Protein AF-0000000075260822 (afdb_homodimer)

InterPro domains:
  IPR000740 GrpE nucleotide exchange factor [MF_01151] (1-148)
  IPR000740 GrpE nucleotide exchange factor [PF01025] (2-147)
  IPR000740 GrpE nucleotide exchange factor [PR00773] (2-18)
  IPR000740 GrpE nucleotide exchange factor [PR00773] (30-45)
  IPR000740 GrpE nucleotide exchange factor [PR00773] (127-146)
  IPR000740 GrpE nucleotide exchange factor [PS01071] (103-146)
  IPR000740 GrpE nucleotide exchange factor [PTHR21237] (1-148)
  IPR000740 GrpE nucleotide exchange factor [cd00446] (1-146)
  IPR009012 GrpE nucleotide exchange factor, head [G3DSA:2.30.22.10] (93-147)
  IPR009012 GrpE nucleotide exchange factor, head [SSF51064] (94-148)
  IPR013805 GrpE nucleotide exchange factor, coiled-coil [G3DSA:3.90.20.20] (1-91)
  IPR013805 GrpE nucleotide exchange factor, coiled-coil [SSF58014] (1-90)

Nearest PDB structures (foldseek):
  3a6m-assembly1_B  TM=8.656E-01  e=5.240E-09  Thermus thermophilus HB8
  1dkg-assembly1_B  TM=5.557E-01  e=9.316E-10  Escherichia coli
  1dkg-assembly1_A  TM=5.305E-01  e=9.744E-08  Escherichia coli
  4ani-assembly1_B  TM=6.023E-01  e=1.138E-06  Geobacillus kaustophilus HTA426
  3a6m-assembly1_B  TM=8.666E-01  e=3.915E-09  Thermus thermophilus HB8

Radius of gyration: 25.53 Å; Cα contacts (8 Å, |Δi|>4): 469; chains: 2; bounding box: 81×77×50 Å

Structure (mmCIF, N/CA/C/O backbone):
data_AF-0000000075260822-model_v1
#
loop_
_entity.id
_entity.type
_entity.pdbx_description
1 polymer 'GrpE protein homolog'
#
loop_
_atom_site.group_PDB
_atom_site.id
_atom_site.type_symbol
_atom_site.label_atom_id
_atom_site.label_alt_id
_atom_site.label_comp_id
_atom_site.label_asym_id
_atom_site.label_entity_id
_atom_site.label_seq_id
_atom_site.pdbx_PDB_ins_code
_atom_site.Cartn_x
_atom_site.Cartn_y
_atom_site.Cartn_z
_atom_site.occupancy
_atom_site.B_iso_or_equiv
_atom_site.auth_seq_id
_atom_site.auth_comp_id
_atom_site.auth_asym_id
_atom_site.auth_atom_id
_atom_site.pdbx_PDB_model_num
ATOM 1 N N . TYR A 1 1 ? 5.359 -48.188 -19.703 1 44.84 1 TYR A N 1
ATOM 2 C CA . TYR A 1 1 ? 4.109 -47.562 -20.141 1 44.84 1 TYR A CA 1
ATOM 3 C C . TYR A 1 1 ? 4.367 -46.281 -20.922 1 44.84 1 TYR A C 1
ATOM 5 O O . TYR A 1 1 ? 5.082 -45.375 -20.453 1 44.84 1 TYR A O 1
ATOM 13 N N . LEU A 1 2 ? 4.539 -46.188 -22.203 1 54.75 2 LEU A N 1
ATOM 14 C CA . LEU A 1 2 ? 4.824 -45.188 -23.219 1 54.75 2 LEU A CA 1
ATOM 15 C C . LEU A 1 2 ? 3.717 -44.125 -23.25 1 54.75 2 LEU A C 1
ATOM 17 O O . LEU A 1 2 ? 2.537 -44.469 -23.375 1 54.75 2 LEU A O 1
ATOM 21 N N . LEU A 1 3 ? 3.926 -43.031 -22.688 1 63.91 3 LEU A N 1
ATOM 22 C CA . LEU A 1 3 ? 2.857 -42.031 -22.844 1 63.91 3 LEU A CA 1
ATOM 23 C C . LEU A 1 3 ? 2.631 -41.719 -24.312 1 63.91 3 LEU A C 1
ATOM 25 O O . LEU A 1 3 ? 3.588 -41.562 -25.062 1 63.91 3 LEU A O 1
ATOM 29 N N . SER A 1 4 ? 1.54 -41.969 -24.828 1 73.81 4 SER A N 1
ATOM 30 C CA . SER A 1 4 ? 1.144 -41.594 -26.172 1 73.81 4 SER A CA 1
ATOM 31 C C . SER A 1 4 ? 1.287 -40.062 -26.375 1 73.81 4 SER A C 1
ATOM 33 O O . SER A 1 4 ? 1.487 -39.344 -25.406 1 73.81 4 SER A O 1
ATOM 35 N N . LEU A 1 5 ? 1.458 -39.656 -27.656 1 73.69 5 LEU A N 1
ATOM 36 C CA . LEU A 1 5 ? 1.491 -38.25 -28 1 73.69 5 LEU A CA 1
ATOM 37 C C . LEU A 1 5 ? 0.335 -37.5 -27.328 1 73.69 5 LEU A C 1
ATOM 39 O O . LEU A 1 5 ? 0.502 -36.375 -26.859 1 73.69 5 LEU A O 1
ATOM 43 N N . ALA A 1 6 ? -0.761 -38.25 -27.344 1 79.56 6 ALA A N 1
ATOM 44 C CA . ALA A 1 6 ? -1.94 -37.656 -26.703 1 79.56 6 ALA A CA 1
ATOM 45 C C . ALA A 1 6 ? -1.733 -37.5 -25.203 1 79.56 6 ALA A C 1
ATOM 47 O O . ALA A 1 6 ? -2.127 -36.5 -24.625 1 79.56 6 ALA A O 1
ATOM 48 N N . ASP A 1 7 ? -1.076 -38.438 -24.578 1 77.31 7 ASP A N 1
ATOM 49 C CA . ASP A 1 7 ? -0.801 -38.406 -23.156 1 77.31 7 ASP A CA 1
ATOM 50 C C . ASP A 1 7 ? 0.189 -37.281 -22.812 1 77.31 7 ASP A C 1
ATOM 52 O O . ASP A 1 7 ? 0.04 -36.594 -21.797 1 77.31 7 ASP A O 1
ATOM 56 N N . GLN A 1 8 ? 1.055 -37.156 -23.734 1 76.19 8 GLN A N 1
ATOM 57 C CA . GLN A 1 8 ? 2.047 -36.094 -23.547 1 76.19 8 GLN A CA 1
ATOM 58 C C . GLN A 1 8 ? 1.407 -34.719 -23.641 1 76.19 8 GLN A C 1
ATOM 60 O O . GLN A 1 8 ? 1.727 -33.812 -22.844 1 76.19 8 GLN A O 1
ATOM 65 N N . GLU A 1 9 ? 0.554 -34.562 -24.625 1 82 9 GLU A N 1
ATOM 66 C CA . GLU A 1 9 ? -0.134 -33.281 -24.797 1 82 9 GLU A CA 1
ATOM 67 C C . GLU A 1 9 ? -1.034 -32.969 -23.594 1 82 9 GLU A C 1
ATOM 69 O O . GLU A 1 9 ? -1.085 -31.844 -23.125 1 82 9 GLU A O 1
ATOM 74 N N . ASN A 1 10 ? -1.636 -34 -23.047 1 82.31 10 ASN A N 1
ATOM 75 C CA . ASN A 1 10 ? -2.465 -33.812 -21.859 1 82.31 10 ASN A CA 1
ATOM 76 C C . ASN A 1 10 ? -1.63 -33.438 -20.641 1 82.31 10 ASN A C 1
ATOM 78 O O . ASN A 1 10 ? -2.051 -32.594 -19.844 1 82.31 10 ASN A O 1
ATOM 82 N N . LEU A 1 11 ? -0.512 -34.031 -20.531 1 78.94 11 LEU A N 1
ATOM 83 C CA . LEU A 1 11 ? 0.384 -33.719 -19.422 1 78.94 11 LEU A CA 1
ATOM 84 C C . LEU A 1 11 ? 0.878 -32.281 -19.516 1 78.94 11 LEU A C 1
ATOM 86 O O . LEU A 1 11 ? 0.986 -31.594 -18.5 1 78.94 11 LEU A O 1
ATOM 90 N N . ARG A 1 12 ? 1.198 -31.922 -20.781 1 81.88 12 ARG A N 1
ATOM 91 C CA . ARG A 1 12 ? 1.651 -30.547 -21 1 81.88 12 ARG A CA 1
ATOM 92 C C . ARG A 1 12 ? 0.554 -29.547 -20.641 1 81.88 12 ARG A C 1
ATOM 94 O O . ARG A 1 12 ? 0.813 -28.547 -19.969 1 81.88 12 ARG A O 1
ATOM 101 N N . GLN A 1 13 ? -0.62 -29.812 -21.016 1 87.75 13 GLN A N 1
ATOM 102 C CA . GLN A 1 13 ? -1.743 -28.922 -20.719 1 87.75 13 GLN A CA 1
ATOM 103 C C . GLN A 1 13 ? -2.016 -28.859 -19.219 1 87.75 13 GLN A C 1
ATOM 105 O O . GLN A 1 13 ? -2.281 -27.781 -18.688 1 87.75 13 GLN A O 1
ATOM 110 N N . ARG A 1 14 ? -1.944 -30.016 -18.594 1 85.25 14 ARG A N 1
ATOM 111 C CA . ARG A 1 14 ? -2.154 -30.047 -17.141 1 85.25 14 ARG A CA 1
ATOM 112 C C . ARG A 1 14 ? -1.086 -29.25 -16.422 1 85.25 14 ARG A C 1
ATOM 114 O O . ARG A 1 14 ? -1.393 -28.5 -15.484 1 85.25 14 ARG A O 1
ATOM 121 N N . SER A 1 15 ? 0.111 -29.391 -16.844 1 83.75 15 SER A N 1
ATOM 122 C CA . SER A 1 15 ? 1.226 -28.672 -16.234 1 83.75 15 SER A CA 1
ATOM 123 C C . SER A 1 15 ? 1.062 -27.156 -16.391 1 83.75 15 SER A C 1
ATOM 125 O O . SER A 1 15 ? 1.282 -26.406 -15.453 1 83.75 15 SER A O 1
ATOM 127 N N . THR A 1 16 ? 0.696 -26.766 -17.609 1 85.44 16 THR A N 1
ATOM 128 C CA . THR A 1 16 ? 0.491 -25.359 -17.891 1 85.44 16 THR A CA 1
ATOM 129 C C . THR A 1 16 ? -0.605 -24.781 -17 1 85.44 16 THR A C 1
ATOM 131 O O . THR A 1 16 ? -0.465 -23.672 -16.469 1 85.44 16 THR A O 1
ATOM 134 N N . ARG A 1 17 ? -1.587 -25.594 -16.797 1 87.94 17 ARG A N 1
ATOM 135 C CA . ARG A 1 17 ? -2.695 -25.156 -15.961 1 87.94 17 ARG A CA 1
ATOM 136 C C . ARG A 1 17 ? -2.268 -25.047 -14.5 1 87.94 17 ARG A C 1
ATOM 138 O O . ARG A 1 17 ? -2.652 -24.109 -13.805 1 87.94 17 ARG A O 1
ATOM 145 N N . GLU A 1 18 ? -1.536 -25.953 -14.078 1 87.5 18 GLU A N 1
ATOM 146 C CA . GLU A 1 18 ? -1.052 -25.953 -12.703 1 87.5 18 GLU A CA 1
ATOM 147 C C . GLU A 1 18 ? -0.158 -24.75 -12.43 1 87.5 18 GLU A C 1
ATOM 149 O O . GLU A 1 18 ? -0.246 -24.141 -11.359 1 87.5 18 GLU A O 1
ATOM 154 N N . VAL A 1 19 ? 0.606 -24.438 -13.406 1 85.19 19 VAL A N 1
ATOM 155 C CA . VAL A 1 19 ? 1.504 -23.297 -13.289 1 85.19 19 VAL A CA 1
ATOM 156 C C . VAL A 1 19 ? 0.691 -22.016 -13.211 1 85.19 19 VAL A C 1
ATOM 158 O O . VAL A 1 19 ? 0.953 -21.156 -12.359 1 85.19 19 VAL A O 1
ATOM 161 N N . ALA A 1 20 ? -0.311 -21.891 -14 1 85.25 20 ALA A N 1
ATOM 162 C CA . ALA A 1 20 ? -1.164 -20.703 -14.016 1 85.25 20 ALA A CA 1
ATOM 163 C C . ALA A 1 20 ? -1.929 -20.562 -12.703 1 85.25 20 ALA A C 1
ATOM 165 O O . ALA A 1 20 ? -2.029 -19.469 -12.156 1 85.25 20 ALA A O 1
ATOM 166 N N . ASN A 1 21 ? -2.414 -21.641 -12.203 1 86 21 ASN A N 1
ATOM 167 C CA . ASN A 1 21 ? -3.146 -21.625 -10.945 1 86 21 ASN A CA 1
ATOM 168 C C . ASN A 1 21 ? -2.246 -21.234 -9.773 1 86 21 ASN A C 1
ATOM 170 O O . ASN A 1 21 ? -2.672 -20.5 -8.875 1 86 21 ASN A O 1
ATOM 174 N N . ALA A 1 22 ? -1.074 -21.719 -9.867 1 84.69 22 ALA A N 1
ATOM 175 C CA . ALA A 1 22 ? -0.129 -21.391 -8.805 1 84.69 22 ALA A CA 1
ATOM 176 C C . ALA A 1 22 ? 0.174 -19.891 -8.781 1 84.69 22 ALA A C 1
ATOM 178 O O . ALA A 1 22 ? 0.239 -19.281 -7.707 1 84.69 22 ALA A O 1
ATOM 179 N N . ARG A 1 23 ? 0.329 -19.344 -9.898 1 84.12 23 ARG A N 1
ATOM 180 C CA . ARG A 1 23 ? 0.552 -17.906 -10.031 1 84.12 23 ARG A CA 1
ATOM 181 C C . ARG A 1 23 ? -0.617 -17.125 -9.453 1 84.12 23 ARG A C 1
ATOM 183 O O . ARG A 1 23 ? -0.421 -16.219 -8.633 1 84.12 23 ARG A O 1
ATOM 190 N N . ASP A 1 24 ? -1.757 -17.484 -9.781 1 84.06 24 ASP A N 1
ATOM 191 C CA . ASP A 1 24 ? -2.963 -16.766 -9.375 1 84.06 24 ASP A CA 1
ATOM 192 C C . ASP A 1 24 ? -3.18 -16.891 -7.863 1 84.06 24 ASP A C 1
ATOM 194 O O . ASP A 1 24 ? -3.559 -15.906 -7.211 1 84.06 24 ASP A O 1
ATOM 198 N N . PHE A 1 25 ? -2.869 -18.031 -7.395 1 84.69 25 PHE A N 1
ATOM 199 C CA . PHE A 1 25 ? -3.064 -18.25 -5.965 1 84.69 25 PHE A CA 1
ATOM 200 C C . PHE A 1 25 ? -2.064 -17.438 -5.152 1 84.69 25 PHE A C 1
ATOM 202 O O . PHE A 1 25 ? -2.404 -16.906 -4.094 1 84.69 25 PHE A O 1
ATOM 209 N N . ALA A 1 26 ? -0.906 -17.375 -5.641 1 85.56 26 ALA A N 1
ATOM 210 C CA . ALA A 1 26 ? 0.109 -16.609 -4.914 1 85.56 26 ALA A CA 1
ATOM 211 C C . ALA A 1 26 ? -0.251 -15.133 -4.852 1 85.56 26 ALA A C 1
ATOM 213 O O . ALA A 1 26 ? -0.164 -14.508 -3.793 1 85.56 26 ALA A O 1
ATOM 214 N N . ILE A 1 27 ? -0.711 -14.633 -5.914 1 87.88 27 ILE A N 1
ATOM 215 C CA . ILE A 1 27 ? -1.106 -13.227 -5.984 1 87.88 27 ILE A CA 1
ATOM 216 C C . ILE A 1 27 ? -2.322 -12.992 -5.09 1 87.88 27 ILE A C 1
ATOM 218 O O . ILE A 1 27 ? -2.389 -11.984 -4.379 1 87.88 27 ILE A O 1
ATOM 222 N N . GLN A 1 28 ? -3.117 -13.922 -5.121 1 91.06 28 GLN A N 1
ATOM 223 C CA . GLN A 1 28 ? -4.34 -13.797 -4.336 1 91.06 28 GLN A CA 1
ATOM 224 C C . GLN A 1 28 ? -4.027 -13.695 -2.846 1 91.06 28 GLN A C 1
ATOM 226 O O . GLN A 1 28 ? -4.566 -12.828 -2.152 1 91.06 28 GLN A O 1
ATOM 231 N N . LYS A 1 29 ? -3.217 -14.578 -2.395 1 91.25 29 LYS A N 1
ATOM 232 C CA . LYS A 1 29 ? -2.887 -14.586 -0.972 1 91.25 29 LYS A CA 1
ATOM 233 C C . LYS A 1 29 ? -2.158 -13.305 -0.575 1 91.25 29 LYS A C 1
ATOM 235 O O . LYS A 1 29 ? -2.482 -12.688 0.443 1 91.25 29 LYS A O 1
ATOM 240 N N . PHE A 1 30 ? -1.248 -12.93 -1.324 1 93 30 PHE A N 1
ATOM 241 C CA . PHE A 1 30 ? -0.489 -11.703 -1.077 1 93 30 PHE A CA 1
ATOM 242 C C . PHE A 1 30 ? -1.4 -10.484 -1.11 1 93 30 PHE A C 1
ATOM 244 O O . PHE A 1 30 ? -1.353 -9.641 -0.212 1 93 30 PHE A O 1
ATOM 251 N N . ALA A 1 31 ? -2.232 -10.43 -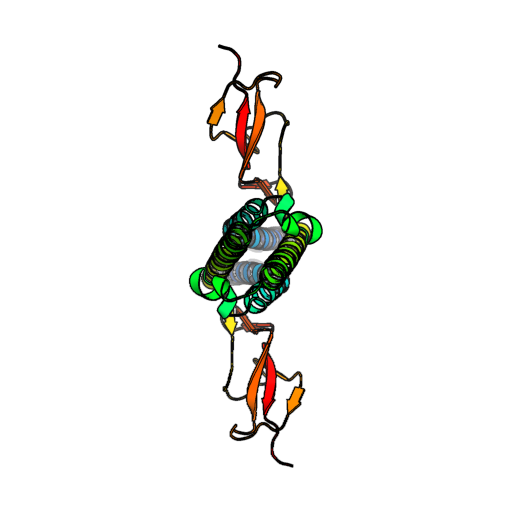2.104 1 94.31 31 ALA A N 1
ATOM 252 C CA . ALA A 1 31 ? -3.168 -9.312 -2.248 1 94.31 31 ALA A CA 1
ATOM 253 C C . ALA A 1 31 ? -4.117 -9.242 -1.057 1 94.31 31 ALA A C 1
ATOM 255 O O . ALA A 1 31 ? -4.371 -8.156 -0.522 1 94.31 31 ALA A O 1
ATOM 256 N N . LYS A 1 32 ? -4.566 -10.328 -0.679 1 94.38 32 LYS A N 1
ATOM 257 C CA . LYS A 1 32 ? -5.492 -10.375 0.451 1 94.38 32 LYS A CA 1
ATOM 258 C C . LYS A 1 32 ? -4.848 -9.797 1.71 1 94.38 32 LYS A C 1
ATOM 260 O O . LYS A 1 32 ? -5.469 -9.016 2.428 1 94.38 32 LYS A O 1
ATOM 265 N N . ASP A 1 33 ? -3.629 -10.164 1.973 1 94.25 33 ASP A N 1
ATOM 266 C CA . ASP A 1 33 ? -2.918 -9.695 3.156 1 94.25 33 ASP A CA 1
ATOM 267 C C . ASP A 1 33 ? -2.613 -8.203 3.055 1 94.25 33 ASP A C 1
ATOM 269 O O . ASP A 1 33 ? -2.498 -7.516 4.07 1 94.25 33 ASP A O 1
ATOM 273 N N . LEU A 1 34 ? -2.529 -7.699 1.842 1 96.19 34 LEU A N 1
ATOM 274 C CA . LEU A 1 34 ? -2.23 -6.293 1.597 1 96.19 34 LEU A CA 1
ATOM 275 C C . LEU A 1 34 ? -3.449 -5.422 1.881 1 96.19 34 LEU A C 1
ATOM 277 O O . LEU A 1 34 ? -3.312 -4.238 2.195 1 96.19 34 LEU A O 1
ATOM 281 N N . LEU A 1 35 ? -4.605 -6 1.841 1 95.56 35 LEU A N 1
ATOM 282 C CA . LEU A 1 35 ? -5.84 -5.227 1.913 1 95.56 35 LEU A CA 1
ATOM 283 C C . LEU A 1 35 ? -5.984 -4.559 3.277 1 95.56 35 LEU A C 1
ATOM 285 O O . LEU A 1 35 ? -6.594 -3.496 3.391 1 95.56 35 LEU A O 1
ATOM 289 N N . ASP A 1 36 ? -5.352 -5.117 4.297 1 93.94 36 ASP A N 1
ATOM 290 C CA . ASP A 1 36 ? -5.375 -4.496 5.617 1 93.94 36 ASP A CA 1
ATOM 291 C C . ASP A 1 36 ? -4.699 -3.127 5.59 1 93.94 36 ASP A C 1
ATOM 293 O O . ASP A 1 36 ? -5.211 -2.168 6.176 1 93.94 36 ASP A O 1
ATOM 297 N N . SER A 1 37 ? -3.609 -3.102 4.906 1 95.88 37 SER A N 1
ATOM 298 C CA . SER A 1 37 ? -2.904 -1.83 4.789 1 95.88 37 SER A CA 1
ATOM 299 C C . SER A 1 37 ? -3.717 -0.82 3.984 1 95.88 37 SER A C 1
ATOM 301 O O . SER A 1 37 ? -3.742 0.368 4.312 1 95.88 37 SER A O 1
ATOM 303 N N . VAL A 1 38 ? -4.438 -1.264 2.963 1 95.31 38 VAL A N 1
ATOM 304 C CA . VAL A 1 38 ? -5.27 -0.411 2.119 1 95.31 38 VAL A CA 1
ATOM 305 C C . VAL A 1 38 ? -6.43 0.148 2.938 1 95.31 38 VAL A C 1
ATOM 307 O O . VAL A 1 38 ? -6.754 1.333 2.836 1 95.31 38 VAL A O 1
ATOM 310 N N . ASP A 1 39 ? -6.973 -0.685 3.766 1 94.38 39 ASP A N 1
ATOM 311 C CA . ASP A 1 39 ? -8.07 -0.267 4.629 1 94.38 39 ASP A CA 1
ATOM 312 C C . ASP A 1 39 ? -7.621 0.815 5.605 1 94.38 39 ASP A C 1
ATOM 314 O O . ASP A 1 39 ? -8.312 1.822 5.785 1 94.38 39 ASP A O 1
ATOM 318 N N . ILE A 1 40 ? -6.484 0.547 6.238 1 95.56 40 ILE A N 1
ATOM 319 C CA . ILE A 1 40 ? -5.969 1.497 7.219 1 95.56 40 ILE A CA 1
ATOM 320 C C . ILE A 1 40 ? -5.703 2.84 6.543 1 95.56 40 ILE A C 1
ATOM 322 O O . ILE A 1 40 ? -6.043 3.895 7.086 1 95.56 40 ILE A O 1
ATOM 326 N N . LEU A 1 41 ? -5.125 2.789 5.387 1 97.06 41 LEU A N 1
ATOM 327 C CA . LEU A 1 41 ? -4.828 4 4.629 1 97.06 41 LEU A CA 1
ATOM 328 C C . LEU A 1 41 ? -6.109 4.762 4.301 1 97.06 41 LEU A C 1
ATOM 330 O O . LEU A 1 41 ? -6.18 5.98 4.488 1 97.06 41 LEU A O 1
ATOM 334 N N . GLY A 1 42 ? -7.086 4.039 3.795 1 95.19 42 GLY A N 1
ATOM 335 C CA . GLY A 1 42 ? -8.375 4.648 3.496 1 95.19 42 GLY A CA 1
ATOM 336 C C . GLY A 1 42 ? -9.016 5.305 4.699 1 95.19 42 GLY A C 1
ATOM 337 O O . GLY A 1 42 ? -9.531 6.422 4.605 1 95.19 42 GLY A O 1
ATOM 338 N N . MET A 1 43 ? -8.961 4.609 5.801 1 93.75 43 MET A N 1
ATOM 339 C CA . MET A 1 43 ? -9.523 5.137 7.039 1 93.75 43 MET A CA 1
ATOM 340 C C . MET A 1 43 ? -8.812 6.414 7.461 1 93.75 43 MET A C 1
ATOM 342 O O . MET A 1 43 ? -9.445 7.363 7.926 1 93.75 43 MET A O 1
ATOM 346 N N . ALA A 1 44 ? -7.523 6.402 7.309 1 96.44 44 ALA A N 1
ATOM 347 C CA . ALA A 1 44 ? -6.738 7.586 7.641 1 96.44 44 ALA A CA 1
ATOM 348 C C . ALA A 1 44 ? -7.168 8.781 6.797 1 96.44 44 ALA A C 1
ATOM 350 O O . ALA A 1 44 ? -7.371 9.883 7.324 1 96.44 44 ALA A O 1
ATOM 351 N N . LEU A 1 45 ? -7.367 8.617 5.562 1 96.25 45 LEU A N 1
ATOM 352 C CA . LEU A 1 45 ? -7.758 9.68 4.648 1 96.25 45 LEU A CA 1
ATOM 353 C C . LEU A 1 45 ? -9.172 10.172 4.961 1 96.25 45 LEU A C 1
ATOM 355 O O . LEU A 1 45 ? -9.414 11.375 5 1 96.25 45 LEU A O 1
ATOM 359 N N . GLU A 1 46 ? -10.016 9.227 5.234 1 93.62 46 GLU A N 1
ATOM 360 C CA . GLU A 1 46 ? -11.414 9.555 5.484 1 93.62 46 GLU A CA 1
ATOM 361 C C . GLU A 1 46 ? -11.586 10.258 6.828 1 93.62 46 GLU A C 1
ATOM 363 O O . GLU A 1 46 ? -12.602 10.922 7.059 1 93.62 46 GLU A O 1
ATOM 368 N N . SER A 1 47 ? -10.648 10.062 7.688 1 94.19 47 SER A N 1
ATOM 369 C CA . SER A 1 47 ? -10.734 10.656 9.016 1 94.19 47 SER A CA 1
ATOM 370 C C . SER A 1 47 ? -10.555 12.172 8.961 1 94.19 47 SER A C 1
ATOM 372 O O . SER A 1 47 ? -10.883 12.875 9.914 1 94.19 4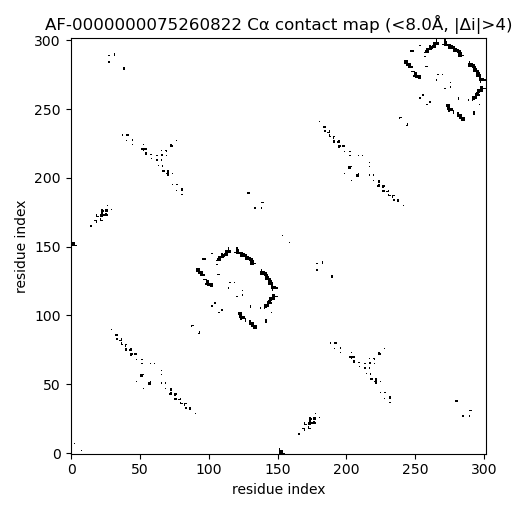7 SER A O 1
ATOM 374 N N . VAL A 1 48 ? -9.969 12.688 7.926 1 96.06 48 VAL A N 1
ATOM 375 C CA . VAL A 1 48 ? -9.812 14.133 7.75 1 96.06 48 VAL A CA 1
ATOM 376 C C . VAL A 1 48 ? -11.078 14.711 7.125 1 96.06 48 VAL A C 1
ATOM 378 O O . VAL A 1 48 ? -11.383 14.453 5.957 1 96.06 48 VAL A O 1
ATOM 381 N N . PRO A 1 49 ? -11.758 15.5 7.926 1 95.56 49 PRO A N 1
ATOM 382 C CA . PRO A 1 49 ? -12.984 16.078 7.379 1 95.56 49 PRO A CA 1
ATOM 383 C C . PRO A 1 49 ? -12.727 16.938 6.145 1 95.56 49 PRO A C 1
ATOM 385 O O . PRO A 1 49 ? -11.633 17.484 5.98 1 95.56 49 PRO A O 1
ATOM 388 N N . GLU A 1 50 ? -13.75 17.094 5.324 1 93.19 50 GLU A N 1
ATOM 389 C CA . GLU A 1 50 ? -13.641 17.812 4.059 1 93.19 50 GLU A CA 1
ATOM 390 C C . GLU A 1 50 ? -13.188 19.25 4.281 1 93.19 50 GLU A C 1
ATOM 392 O O . GLU A 1 50 ? -12.43 19.797 3.479 1 93.19 50 GLU A O 1
ATOM 397 N N . SER A 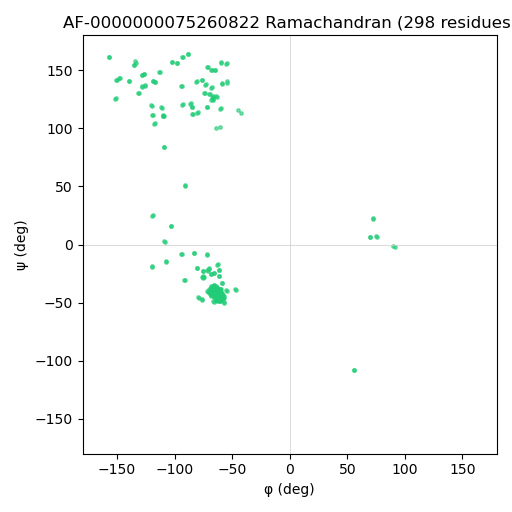1 51 ? -13.562 19.906 5.379 1 93.31 51 SER A N 1
ATOM 398 C CA . SER A 1 51 ? -13.266 21.297 5.668 1 93.31 51 SER A CA 1
ATOM 399 C C . SER A 1 51 ? -11.789 21.5 6 1 93.31 51 SER A C 1
ATOM 401 O O . SER A 1 51 ? -11.312 22.625 6.102 1 93.31 51 SER A O 1
ATOM 403 N N . PHE A 1 52 ? -11.039 20.406 6.168 1 93.88 52 PHE A N 1
ATOM 404 C CA . PHE A 1 52 ? -9.617 20.484 6.508 1 93.88 52 PHE A CA 1
ATOM 405 C C . PHE A 1 52 ? -8.758 20.078 5.324 1 93.88 52 PHE A C 1
ATOM 407 O O . PHE A 1 52 ? -7.527 20.016 5.438 1 93.88 52 PHE A O 1
ATOM 414 N N . ARG A 1 53 ? -9.312 19.766 4.188 1 92.69 53 ARG A N 1
ATOM 415 C CA . ARG A 1 53 ? -8.586 19.156 3.08 1 92.69 53 ARG A CA 1
ATOM 416 C C . ARG A 1 53 ? -8.086 20.219 2.105 1 92.69 53 ARG A C 1
ATOM 418 O O . ARG A 1 53 ? -7.363 19.906 1.155 1 92.69 53 ARG A O 1
ATOM 425 N N . ASN A 1 54 ? -8.484 21.359 2.307 1 89 54 ASN A N 1
ATOM 426 C CA . ASN A 1 54 ? -8.008 22.469 1.485 1 89 54 ASN A CA 1
ATOM 427 C C . ASN A 1 54 ? -7.609 23.672 2.338 1 89 54 ASN A C 1
ATOM 429 O O . ASN A 1 54 ? -8.156 23.875 3.424 1 89 54 ASN A O 1
ATOM 433 N N . LYS A 1 55 ? -6.723 24.562 1.833 1 85 55 LYS A N 1
ATOM 434 C CA . LYS A 1 55 ? -6.141 25.672 2.59 1 85 55 LYS A CA 1
ATOM 435 C C . LYS A 1 55 ? -7.207 26.688 2.982 1 85 55 LYS A C 1
ATOM 437 O O . LYS A 1 55 ? -7.273 27.109 4.137 1 85 55 LYS A O 1
ATOM 442 N N . ASP A 1 56 ? -7.973 27.062 2.027 1 85.38 56 ASP A N 1
ATOM 443 C CA . ASP A 1 56 ? -8.969 28.094 2.256 1 85.38 56 ASP A CA 1
ATOM 444 C C . ASP A 1 56 ? -9.969 27.672 3.334 1 85.38 56 ASP A C 1
ATOM 446 O O . ASP A 1 56 ? -10.328 28.484 4.195 1 85.38 56 ASP A O 1
ATOM 450 N N . ALA A 1 57 ? -10.359 26.438 3.352 1 82.69 57 ALA A N 1
ATOM 451 C CA . ALA A 1 57 ? -11.336 25.906 4.305 1 82.69 57 ALA A CA 1
ATOM 452 C C . ALA A 1 57 ? -10.711 25.75 5.691 1 82.69 57 ALA A C 1
ATOM 454 O O . ALA A 1 57 ? -11.383 25.938 6.707 1 82.69 57 ALA A O 1
ATOM 455 N N . CYS A 1 58 ? -9.461 25.547 5.723 1 85.94 58 CYS A N 1
ATOM 456 C CA . CYS A 1 58 ? -8.758 25.297 6.973 1 85.94 58 CYS A CA 1
ATOM 457 C C . CYS A 1 58 ? -8.586 26.578 7.77 1 85.94 58 CYS A C 1
ATOM 459 O O . CYS A 1 58 ? -8.547 26.562 9 1 85.94 58 CYS A O 1
ATOM 461 N N . ASP A 1 59 ? -8.531 27.641 7.012 1 84.19 59 ASP A N 1
ATOM 462 C CA . ASP A 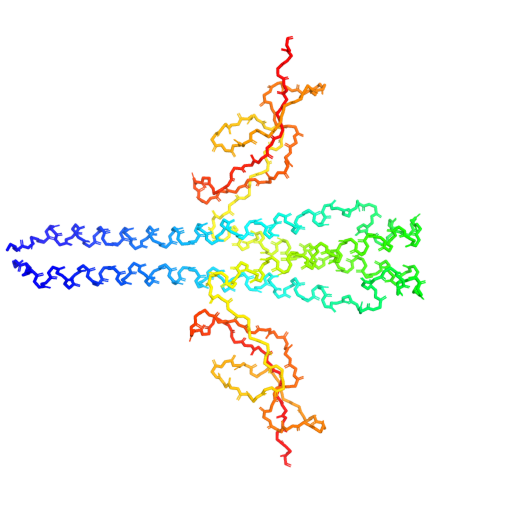1 59 ? -8.281 28.938 7.637 1 84.19 59 ASP A CA 1
ATOM 463 C C . ASP A 1 59 ? -9.391 29.281 8.625 1 84.19 59 ASP A C 1
ATOM 465 O O . ASP A 1 59 ? -9.18 30.062 9.555 1 84.19 59 ASP A O 1
ATOM 469 N N . GLN A 1 60 ? -10.516 28.703 8.469 1 87.69 60 GLN A N 1
ATOM 470 C CA . GLN A 1 60 ? -11.672 29.016 9.305 1 87.69 60 GLN A CA 1
ATOM 471 C C . GLN A 1 60 ? -11.617 28.234 10.617 1 87.69 60 GLN A C 1
ATOM 473 O O . GLN A 1 60 ? -12.375 28.531 11.547 1 87.69 60 GLN A O 1
ATOM 478 N N . HIS A 1 61 ? -10.742 27.375 10.742 1 93 61 HIS A N 1
ATOM 479 C CA . HIS A 1 61 ? -10.664 26.516 11.914 1 93 61 HIS A CA 1
ATOM 480 C C . HIS A 1 61 ? -9.57 26.984 12.867 1 93 61 HIS A C 1
ATOM 482 O O . HIS A 1 61 ? -8.672 27.734 12.477 1 93 61 HIS A O 1
ATOM 488 N N . GLU A 1 62 ? -9.703 26.625 14.07 1 93.38 62 GLU A N 1
ATOM 489 C CA . GLU A 1 62 ? -8.703 26.969 15.086 1 93.38 62 GLU A CA 1
ATOM 490 C C . 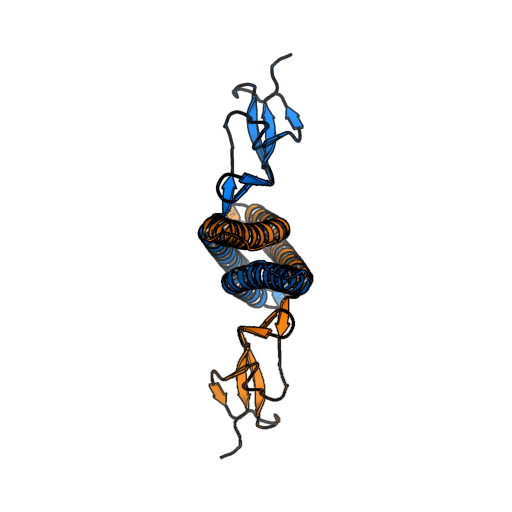GLU A 1 62 ? -7.418 26.188 14.883 1 93.38 62 GLU A C 1
ATOM 492 O O . GLU A 1 62 ? -7.441 25.062 14.359 1 93.38 62 GLU A O 1
ATOM 497 N N . LYS A 1 63 ? -6.359 26.781 15.328 1 93.25 63 LYS A N 1
ATOM 498 C CA . LYS A 1 63 ? -5.043 26.156 15.219 1 93.25 63 LYS A CA 1
ATOM 499 C C . LYS A 1 63 ? -5.035 24.781 15.867 1 93.25 63 LYS A C 1
ATOM 501 O O . LYS A 1 63 ? -4.484 23.828 15.312 1 93.25 63 LYS A O 1
ATOM 506 N N . SER A 1 64 ? -5.703 24.641 16.969 1 93.19 64 SER A N 1
ATOM 507 C CA . SER A 1 64 ? -5.723 23.391 17.719 1 93.19 64 SER A CA 1
ATOM 508 C C . SER A 1 64 ? -6.418 22.281 16.922 1 93.19 64 SER A C 1
ATOM 510 O O . SER A 1 64 ? -5.992 21.125 16.953 1 93.19 64 SER A O 1
ATOM 512 N N . ASP A 1 65 ? -7.398 22.609 16.188 1 94.5 65 ASP A N 1
ATOM 513 C CA . ASP A 1 65 ? -8.141 21.641 15.383 1 94.5 65 ASP A CA 1
ATOM 514 C C . ASP A 1 65 ? -7.312 21.156 14.203 1 94.5 65 ASP A C 1
ATOM 516 O O . ASP A 1 65 ? -7.328 19.969 13.867 1 94.5 65 ASP A O 1
ATOM 520 N N . ILE A 1 66 ? -6.645 22.109 13.656 1 94.62 66 ILE A N 1
ATOM 521 C CA . ILE A 1 66 ? -5.809 21.766 12.516 1 94.62 66 ILE A CA 1
ATOM 522 C C . ILE A 1 66 ? -4.672 20.844 12.961 1 94.62 66 ILE A C 1
ATOM 524 O O . ILE A 1 66 ? -4.359 19.859 12.297 1 94.62 66 ILE A O 1
ATOM 528 N N . THR A 1 67 ? -4.164 21.219 14.078 1 94.94 67 THR A N 1
ATOM 529 C CA . THR A 1 67 ? -3.092 20.406 14.648 1 94.94 67 THR A CA 1
ATOM 530 C C . THR A 1 67 ? -3.574 18.984 14.922 1 94.94 67 THR A C 1
ATOM 532 O O . THR A 1 67 ? -2.867 18.016 14.633 1 94.94 67 THR A O 1
ATOM 535 N N . GLU A 1 68 ? -4.703 18.859 15.383 1 95 68 GLU A N 1
ATOM 536 C CA . GLU A 1 68 ? -5.27 17.547 15.672 1 95 68 GLU A CA 1
ATOM 537 C C . GLU A 1 68 ? -5.426 16.719 14.398 1 95 68 GLU A C 1
ATOM 539 O O . GLU A 1 68 ? -5.121 15.516 14.391 1 95 68 GLU A O 1
ATOM 544 N N . GLN A 1 69 ? -5.895 17.344 13.391 1 96.06 69 GLN A N 1
ATOM 545 C CA . GLN A 1 69 ? -6.051 16.656 12.117 1 96.06 69 GLN A CA 1
ATOM 546 C C . GLN A 1 69 ? -4.703 16.188 11.578 1 96.06 69 GLN A C 1
ATOM 548 O O . GLN A 1 69 ? -4.586 15.078 11.055 1 96.06 69 GLN A O 1
ATOM 553 N N . LEU A 1 70 ? -3.721 17.047 11.68 1 96.44 70 LEU A N 1
ATOM 554 C CA . LEU A 1 70 ? -2.385 16.719 11.195 1 96.44 70 LEU A CA 1
ATOM 555 C C . LEU A 1 70 ? -1.811 15.523 11.953 1 96.44 70 LEU A C 1
ATOM 557 O O . LEU A 1 70 ? -1.318 14.57 11.344 1 96.44 70 LEU A O 1
ATOM 561 N N . ILE A 1 71 ? -1.952 15.547 13.219 1 95.94 71 ILE A N 1
ATOM 562 C CA . ILE A 1 71 ? -1.377 14.508 14.062 1 95.94 71 ILE A CA 1
ATOM 563 C C . ILE A 1 71 ? -2.117 13.188 13.828 1 95.94 71 ILE A C 1
ATOM 565 O O . ILE A 1 71 ? -1.494 12.133 13.727 1 95.94 71 ILE A O 1
ATOM 569 N N . ASN A 1 72 ? -3.402 13.25 13.742 1 96.25 72 ASN A N 1
ATOM 570 C CA . ASN A 1 72 ? -4.191 12.047 13.477 1 96.25 72 ASN A CA 1
ATOM 571 C C . ASN A 1 72 ? -3.84 11.43 12.125 1 96.25 72 ASN A C 1
ATOM 573 O O . ASN A 1 72 ? -3.682 10.211 12.023 1 96.25 72 ASN A O 1
ATOM 577 N N . LEU A 1 73 ? -3.754 12.266 11.18 1 97.44 73 LEU A N 1
ATOM 578 C CA . LEU A 1 73 ? -3.408 11.773 9.852 1 97.44 73 LEU A CA 1
ATOM 579 C C . LEU A 1 73 ? -2.006 11.18 9.844 1 97.44 73 LEU A C 1
ATOM 581 O O . LEU A 1 73 ? -1.792 10.094 9.297 1 97.44 73 LEU A O 1
ATOM 585 N N . TYR A 1 74 ? -1.076 11.875 10.422 1 97.38 74 TYR A N 1
ATOM 586 C CA . TYR A 1 74 ? 0.295 11.383 10.469 1 97.38 74 TYR A CA 1
ATOM 587 C C . TYR A 1 74 ? 0.364 10.031 11.172 1 97.38 74 TYR A C 1
ATOM 589 O O . TYR A 1 74 ? 1.035 9.109 10.695 1 97.38 74 TYR A O 1
ATOM 597 N N . THR A 1 75 ? -0.361 9.922 12.242 1 96.56 75 THR A N 1
ATOM 598 C CA . THR A 1 75 ? -0.378 8.672 13 1 96.56 75 THR A CA 1
ATOM 599 C C . THR A 1 75 ? -0.997 7.547 12.18 1 96.56 75 THR A C 1
ATOM 601 O O . THR A 1 75 ? -0.461 6.438 12.141 1 96.56 75 THR A O 1
ATOM 604 N N . GLY A 1 76 ? -2.08 7.816 11.547 1 96.56 76 GLY A N 1
ATOM 605 C CA . GLY A 1 76 ? -2.725 6.824 10.695 1 96.56 76 GLY A CA 1
ATOM 606 C C . GLY A 1 76 ? -1.846 6.359 9.555 1 96.56 76 GLY A C 1
ATOM 607 O O . GLY A 1 76 ? -1.804 5.168 9.242 1 96.56 76 GLY A O 1
ATOM 608 N N . VAL A 1 77 ? -1.21 7.297 8.938 1 97.25 77 VAL A N 1
ATOM 609 C CA . VAL A 1 77 ? -0.334 6.977 7.812 1 97.25 77 VAL A CA 1
ATOM 610 C C . VAL A 1 77 ? 0.873 6.184 8.312 1 97.25 77 VAL A C 1
ATOM 612 O O . VAL A 1 77 ? 1.319 5.242 7.648 1 97.25 77 VAL A O 1
ATOM 615 N N . SER A 1 78 ? 1.392 6.566 9.477 1 97.25 78 SER A N 1
ATOM 616 C CA . SER A 1 78 ? 2.498 5.824 10.07 1 97.25 78 SER A CA 1
ATOM 617 C C . SER A 1 78 ? 2.105 4.379 10.352 1 97.25 78 SER A C 1
ATOM 619 O O . SER A 1 78 ? 2.893 3.459 10.117 1 97.25 78 SER A O 1
ATOM 621 N N . MET A 1 79 ? 0.941 4.219 10.867 1 96.38 79 MET A N 1
ATOM 622 C CA . MET A 1 79 ? 0.434 2.873 11.117 1 96.38 79 MET A CA 1
ATOM 623 C C . MET A 1 79 ? 0.31 2.09 9.812 1 96.38 79 MET A C 1
ATOM 625 O O . MET A 1 79 ? 0.601 0.894 9.773 1 96.38 79 MET A O 1
ATOM 629 N N . THR A 1 80 ? -0.183 2.754 8.766 1 97.75 80 THR A N 1
ATOM 630 C CA . THR A 1 80 ? -0.279 2.121 7.457 1 97.75 80 THR A CA 1
ATOM 631 C C . THR A 1 80 ? 1.09 1.632 6.988 1 97.75 80 THR A C 1
ATOM 633 O O . THR A 1 80 ? 1.227 0.494 6.535 1 97.75 80 THR A O 1
ATOM 636 N N . GLU A 1 81 ? 2.055 2.504 7.066 1 96.44 81 GLU A N 1
ATOM 637 C CA . GLU A 1 81 ? 3.412 2.176 6.641 1 96.44 81 GLU A CA 1
ATOM 638 C C . GLU A 1 81 ? 3.955 0.973 7.41 1 96.44 81 GLU A C 1
ATOM 640 O O . GLU A 1 81 ? 4.535 0.061 6.816 1 96.44 81 GLU A O 1
ATOM 645 N N . ALA A 1 82 ? 3.766 0.994 8.672 1 96.5 82 ALA A N 1
ATOM 646 C CA . ALA A 1 82 ? 4.227 -0.11 9.516 1 96.5 82 ALA A CA 1
ATOM 647 C C . ALA A 1 82 ? 3.557 -1.421 9.109 1 96.5 82 ALA A C 1
ATOM 649 O O . ALA A 1 82 ? 4.219 -2.455 9 1 96.5 82 ALA A O 1
ATOM 650 N N . GLU A 1 83 ? 2.244 -1.345 8.914 1 96.75 83 GLU A N 1
ATOM 651 C CA . GLU A 1 83 ? 1.499 -2.537 8.516 1 96.75 83 GLU A CA 1
ATOM 652 C C . GLU A 1 83 ? 1.957 -3.047 7.156 1 96.75 83 GLU A C 1
ATOM 654 O O . GLU A 1 83 ? 2.064 -4.258 6.941 1 96.75 83 GLU A O 1
ATOM 659 N N . LEU A 1 84 ? 2.164 -2.193 6.234 1 96.56 84 LEU A N 1
ATOM 660 C CA . LEU A 1 84 ? 2.652 -2.549 4.906 1 96.56 84 LEU A CA 1
ATOM 661 C C . LEU A 1 84 ? 4.012 -3.238 4.992 1 96.56 84 LEU A C 1
ATOM 663 O O . LEU A 1 84 ? 4.227 -4.273 4.355 1 96.56 84 LEU A O 1
ATOM 667 N N . GLN A 1 85 ? 4.895 -2.666 5.77 1 95.06 85 GLN A N 1
ATOM 668 C CA . GLN A 1 85 ? 6.223 -3.25 5.938 1 95.06 85 GLN A CA 1
ATOM 669 C C . GLN A 1 85 ? 6.137 -4.648 6.543 1 95.06 85 GLN A C 1
ATOM 671 O O . GLN A 1 85 ? 6.863 -5.555 6.129 1 95.06 85 GLN A O 1
ATOM 676 N N . LYS A 1 86 ? 5.312 -4.785 7.488 1 96.19 86 LYS A N 1
ATOM 677 C CA . LYS A 1 86 ? 5.094 -6.09 8.102 1 96.19 86 LYS A CA 1
ATOM 678 C C . LYS A 1 86 ? 4.633 -7.113 7.066 1 96.19 86 LYS A C 1
ATOM 680 O O . LYS A 1 86 ? 5.113 -8.25 7.047 1 96.19 86 LYS A O 1
ATOM 685 N N . THR A 1 87 ? 3.668 -6.695 6.23 1 96.06 87 THR A N 1
ATOM 686 C CA . THR A 1 87 ? 3.148 -7.574 5.191 1 96.06 87 THR A CA 1
ATOM 687 C C . THR A 1 87 ? 4.254 -7.965 4.211 1 96.06 87 THR A C 1
ATOM 689 O O . THR A 1 87 ? 4.402 -9.141 3.875 1 96.06 87 THR A O 1
ATOM 692 N N . LEU A 1 88 ? 5.059 -7.016 3.77 1 95.06 88 LEU A N 1
ATOM 693 C CA . LEU A 1 88 ? 6.164 -7.297 2.859 1 95.06 88 LEU A CA 1
ATOM 694 C C . LEU A 1 88 ? 7.145 -8.281 3.482 1 95.06 88 LEU A C 1
ATOM 696 O O . LEU A 1 88 ? 7.586 -9.227 2.822 1 95.06 88 LEU A O 1
ATOM 700 N N . LYS A 1 89 ? 7.434 -8.094 4.727 1 94.75 89 LYS A N 1
ATOM 701 C CA . LYS A 1 89 ? 8.352 -8.977 5.434 1 94.75 89 LYS A CA 1
ATOM 702 C C . LYS A 1 89 ? 7.812 -10.406 5.488 1 94.75 89 LYS A C 1
ATOM 704 O O . LYS A 1 89 ? 8.57 -11.367 5.344 1 94.75 89 LYS A O 1
ATOM 709 N N . ARG A 1 90 ? 6.543 -10.539 5.664 1 93.5 90 ARG A N 1
ATOM 710 C CA . ARG A 1 90 ? 5.898 -11.844 5.719 1 93.5 90 ARG A CA 1
ATOM 711 C C . ARG A 1 90 ? 6.082 -12.602 4.406 1 93.5 90 ARG A C 1
ATOM 713 O O . ARG A 1 90 ? 6.066 -13.836 4.387 1 93.5 90 ARG A O 1
ATOM 720 N N . TYR A 1 91 ? 6.234 -11.914 3.379 1 91.62 91 TYR A N 1
ATOM 721 C CA . TYR A 1 91 ? 6.406 -12.531 2.066 1 91.62 91 TYR A CA 1
ATOM 722 C C . TYR A 1 91 ? 7.863 -12.492 1.632 1 91.62 91 TYR A C 1
ATOM 724 O O . TYR A 1 91 ? 8.164 -12.547 0.437 1 91.62 91 TYR A O 1
ATOM 732 N N . ASP A 1 92 ? 8.75 -12.234 2.602 1 92.81 92 ASP A N 1
ATOM 733 C CA . ASP A 1 92 ? 10.195 -12.312 2.441 1 92.81 92 ASP A CA 1
ATOM 734 C C . ASP A 1 92 ? 10.719 -11.156 1.589 1 92.81 92 ASP A C 1
ATOM 736 O O . ASP A 1 92 ? 11.695 -11.312 0.856 1 92.81 92 ASP A O 1
ATOM 740 N N . ILE A 1 93 ? 10.016 -10.195 1.544 1 94.19 93 ILE A N 1
ATOM 741 C CA . ILE A 1 93 ? 10.484 -8.961 0.918 1 94.19 93 ILE A CA 1
ATOM 742 C C . ILE A 1 93 ? 11.109 -8.055 1.975 1 94.19 93 ILE A C 1
ATOM 744 O O . ILE A 1 93 ? 10.438 -7.664 2.938 1 94.19 93 ILE A O 1
ATOM 748 N N . GLN A 1 94 ? 12.359 -7.746 1.765 1 93.94 94 GLN A N 1
ATOM 749 C CA . GLN A 1 94 ? 13.086 -6.988 2.775 1 93.94 94 GLN A CA 1
ATOM 750 C C . GLN A 1 94 ? 13.57 -5.652 2.215 1 93.94 94 GLN A C 1
ATOM 752 O O . GLN A 1 94 ? 14.031 -5.586 1.074 1 93.94 94 GLN A O 1
ATOM 757 N N . VAL A 1 95 ? 13.461 -4.684 3.1 1 94.12 95 VAL A N 1
ATOM 758 C CA . VAL A 1 95 ? 13.906 -3.35 2.719 1 94.12 95 VAL A CA 1
ATOM 759 C C . VAL A 1 95 ? 15.422 -3.246 2.879 1 94.12 95 VAL A C 1
ATOM 761 O O . VAL A 1 95 ? 15.992 -3.834 3.797 1 94.12 95 VAL A O 1
ATOM 764 N N . ASP A 1 96 ? 16.062 -2.588 1.95 1 93.38 96 ASP A N 1
ATOM 765 C CA . ASP A 1 96 ? 17.484 -2.273 2.016 1 93.38 96 ASP A CA 1
ATOM 766 C C . ASP A 1 96 ? 17.703 -0.763 2.047 1 93.38 96 ASP A C 1
ATOM 768 O O . ASP A 1 96 ? 17.578 -0.089 1.023 1 93.38 96 ASP A O 1
ATOM 772 N N . ASN A 1 97 ? 18.031 -0.239 3.225 1 94.31 97 ASN A N 1
ATOM 773 C CA . ASN A 1 97 ? 18.406 1.157 3.418 1 94.31 97 ASN A CA 1
ATOM 774 C C . ASN A 1 97 ? 19.891 1.3 3.736 1 94.31 97 ASN A C 1
ATOM 776 O O . ASN A 1 97 ? 20.266 1.498 4.895 1 94.31 97 ASN A O 1
ATOM 780 N N . PRO A 1 98 ? 20.734 1.334 2.75 1 95.56 98 PRO A N 1
ATOM 781 C CA . PRO A 1 98 ? 22.172 1.155 2.961 1 95.56 98 PRO A CA 1
ATOM 782 C C . PRO A 1 98 ? 22.906 2.477 3.193 1 95.56 98 PRO A C 1
ATOM 784 O O . PRO A 1 98 ? 23.938 2.734 2.568 1 95.56 98 PRO A O 1
ATOM 787 N N . ILE A 1 99 ? 22.438 3.283 4.09 1 94.06 99 ILE A N 1
ATOM 788 C CA . ILE A 1 99 ? 23.109 4.531 4.414 1 94.06 99 ILE A CA 1
ATOM 789 C C . ILE A 1 99 ? 24.438 4.227 5.105 1 94.06 99 ILE A C 1
ATOM 791 O O . ILE A 1 99 ? 24.516 3.33 5.945 1 94.06 99 ILE A O 1
ATOM 795 N N . ASP A 1 100 ? 25.484 4.918 4.68 1 94.62 100 ASP A N 1
ATOM 796 C CA . ASP A 1 100 ? 26.828 4.871 5.258 1 94.62 100 ASP A CA 1
ATOM 797 C C . ASP A 1 100 ? 27.5 3.529 4.984 1 94.62 100 ASP A C 1
ATOM 799 O O . ASP A 1 100 ? 28.562 3.242 5.527 1 94.62 100 ASP A O 1
ATOM 803 N N . GLN A 1 101 ? 26.922 2.715 4.238 1 96.12 101 GLN A N 1
ATOM 804 C CA . GLN A 1 101 ? 27.516 1.449 3.822 1 96.12 101 GLN A CA 1
ATOM 805 C C . GLN A 1 101 ? 28.344 1.62 2.553 1 96.12 101 GLN A C 1
ATOM 807 O O . GLN A 1 101 ? 28.234 2.639 1.867 1 96.12 101 GLN A O 1
ATOM 812 N N . VAL A 1 102 ? 29.156 0.57 2.359 1 96.56 102 VAL A N 1
ATOM 813 C CA . VAL A 1 102 ? 29.938 0.556 1.133 1 96.56 102 VAL A CA 1
ATOM 814 C C . VAL A 1 102 ? 29.031 0.246 -0.059 1 96.56 102 VAL A C 1
ATOM 816 O O . VAL A 1 102 ? 28.172 -0.634 0.018 1 96.56 102 VAL A O 1
ATOM 819 N N . PHE A 1 103 ? 29.297 0.997 -1.111 1 97 103 PHE A N 1
ATOM 820 C CA . PHE A 1 103 ? 28.516 0.821 -2.332 1 97 103 PHE A CA 1
ATOM 821 C C . PHE A 1 103 ? 28.734 -0.57 -2.916 1 97 103 PHE A C 1
ATOM 823 O O . PHE A 1 103 ? 29.875 -1.034 -3.025 1 97 103 PHE A O 1
ATOM 830 N N . ASP A 1 104 ? 27.672 -1.224 -3.156 1 96.19 104 ASP A N 1
ATOM 831 C CA . ASP A 1 104 ? 27.672 -2.523 -3.822 1 96.19 104 ASP A CA 1
ATOM 832 C C . ASP A 1 104 ? 26.875 -2.473 -5.121 1 96.19 104 ASP A C 1
ATOM 834 O O . ASP A 1 104 ? 25.641 -2.383 -5.098 1 96.19 104 ASP A O 1
ATOM 838 N N . PRO A 1 105 ? 27.484 -2.586 -6.238 1 95.06 105 PRO A N 1
ATOM 839 C CA . PRO A 1 105 ? 26.812 -2.451 -7.527 1 95.06 105 PRO A CA 1
ATOM 840 C C . PRO A 1 105 ? 25.75 -3.527 -7.746 1 95.06 105 PRO A C 1
ATOM 842 O O . PRO A 1 105 ? 24.891 -3.381 -8.617 1 95.06 105 PRO A O 1
ATOM 845 N N . ASN A 1 106 ? 25.766 -4.578 -7.031 1 93.25 106 ASN A N 1
ATOM 846 C CA . ASN A 1 106 ? 24.766 -5.637 -7.16 1 93.25 106 ASN A CA 1
ATOM 847 C C . ASN A 1 106 ? 23.469 -5.285 -6.414 1 93.25 106 ASN A C 1
ATOM 849 O O . ASN A 1 106 ? 22.422 -5.863 -6.688 1 93.25 106 ASN A O 1
ATOM 853 N N . LYS A 1 107 ? 23.609 -4.402 -5.516 1 94.81 107 LYS A N 1
ATOM 854 C CA . LYS A 1 107 ? 22.484 -4.086 -4.641 1 94.81 107 LYS A CA 1
ATOM 855 C C . LYS A 1 107 ? 22.078 -2.623 -4.781 1 94.81 107 LYS A C 1
ATOM 857 O O . LYS A 1 107 ? 20.969 -2.246 -4.395 1 94.81 107 LYS A O 1
ATOM 862 N N . HIS A 1 108 ? 23 -1.863 -5.312 1 97.38 108 HIS A N 1
ATOM 863 C CA . HIS A 1 108 ? 22.781 -0.422 -5.309 1 97.38 108 HIS A CA 1
ATOM 864 C C . HIS A 1 108 ? 22.922 0.163 -6.711 1 97.38 108 HIS A C 1
ATOM 866 O O . HIS A 1 108 ? 23.625 -0.397 -7.555 1 97.38 108 HIS A O 1
ATOM 872 N N . GLU A 1 109 ? 22.156 1.159 -6.973 1 97.38 109 GLU A N 1
ATOM 873 C CA . GLU A 1 109 ? 22.281 1.994 -8.164 1 97.38 109 GLU A CA 1
ATOM 874 C C . GLU A 1 109 ? 22.75 3.4 -7.805 1 97.38 109 GLU A C 1
ATOM 876 O O . GLU A 1 109 ? 22.047 4.141 -7.121 1 97.38 109 GLU A O 1
ATOM 881 N N . ALA A 1 110 ? 23.891 3.74 -8.312 1 96.62 110 ALA A N 1
ATOM 882 C CA . ALA A 1 110 ? 24.422 5.074 -8.039 1 96.62 110 ALA A CA 1
ATOM 883 C C . ALA A 1 110 ? 23.781 6.117 -8.938 1 96.62 110 ALA A C 1
ATOM 885 O O . ALA A 1 110 ? 23.953 6.098 -10.156 1 96.62 110 ALA A O 1
ATOM 886 N N . VAL A 1 111 ? 23.031 6.98 -8.359 1 96 111 VAL A N 1
ATOM 887 C CA . VAL A 1 111 ? 22.328 7.984 -9.141 1 96 111 VAL A CA 1
ATOM 888 C C . VAL A 1 111 ? 23.188 9.242 -9.266 1 96 111 VAL A C 1
ATOM 890 O O . VAL A 1 111 ? 23.062 9.992 -10.242 1 96 111 VAL A O 1
ATOM 893 N N . PHE A 1 112 ? 24.016 9.531 -8.266 1 93.62 112 PHE A N 1
ATOM 894 C CA . PHE A 1 112 ? 24.969 10.633 -8.336 1 93.62 112 PHE A CA 1
ATOM 895 C C . PHE A 1 112 ? 26.141 10.406 -7.375 1 93.62 112 PHE A C 1
ATOM 897 O O . PHE A 1 112 ? 26.078 9.516 -6.523 1 93.62 112 PHE A O 1
ATOM 904 N N . GLN A 1 113 ? 27.172 11.172 -7.715 1 94.69 113 GLN A N 1
ATOM 905 C CA . GLN A 1 113 ? 28.359 11.141 -6.871 1 94.69 113 GLN A CA 1
ATOM 906 C C . GLN A 1 113 ? 28.781 12.555 -6.473 1 94.69 113 GLN A C 1
ATOM 908 O O . GLN A 1 113 ? 28.672 13.492 -7.27 1 94.69 113 GLN A O 1
ATOM 913 N N . ALA A 1 114 ? 29.125 12.695 -5.168 1 94 114 ALA A N 1
ATOM 914 C CA . ALA A 1 114 ? 29.578 14.008 -4.699 1 94 114 ALA A CA 1
ATOM 915 C C . ALA A 1 114 ? 30.609 13.867 -3.578 1 94 114 ALA A C 1
ATOM 917 O O . ALA A 1 114 ? 30.547 12.914 -2.797 1 94 114 ALA A O 1
ATOM 918 N N . PRO A 1 115 ? 31.594 14.836 -3.646 1 92.06 115 PRO A N 1
ATOM 919 C CA . PRO A 1 115 ? 32.5 14.836 -2.49 1 92.06 115 PRO A CA 1
ATOM 920 C C . PRO A 1 115 ? 31.781 15.25 -1.197 1 92.06 115 PRO A C 1
ATOM 922 O O . PRO A 1 115 ? 31.016 16.203 -1.188 1 92.06 115 PRO A O 1
ATOM 925 N N . VAL A 1 116 ? 31.875 14.406 -0.183 1 90.25 116 VAL A N 1
ATOM 926 C CA . VAL A 1 116 ? 31.297 14.711 1.121 1 90.25 116 VAL A CA 1
ATOM 927 C C . VAL A 1 116 ? 32.406 14.719 2.184 1 90.25 116 VAL A C 1
ATOM 929 O O . VAL A 1 116 ? 33.062 13.703 2.4 1 90.25 116 VAL A O 1
ATOM 932 N N . PRO A 1 117 ? 32.469 15.891 2.738 1 87.88 117 PRO A N 1
ATOM 933 C CA . PRO A 1 117 ? 33.531 15.977 3.756 1 87.88 117 PRO A CA 1
ATOM 934 C C . PRO A 1 117 ? 33.344 14.961 4.879 1 87.88 117 PRO A C 1
ATOM 936 O O . PRO A 1 117 ? 32.219 14.641 5.25 1 87.88 117 PRO A O 1
ATOM 939 N N . ASP A 1 118 ? 34.406 14.312 5.359 1 88.62 118 ASP A N 1
ATOM 940 C CA . ASP A 1 118 ? 34.438 13.461 6.543 1 88.62 118 ASP A CA 1
ATOM 941 C C . ASP A 1 118 ? 33.781 12.109 6.277 1 88.62 118 ASP A C 1
ATOM 943 O O . ASP A 1 118 ? 33.438 11.391 7.215 1 88.62 118 ASP A O 1
ATOM 947 N N . LYS A 1 119 ? 33.469 11.93 5.027 1 90.5 119 LYS A N 1
ATOM 948 C CA . LYS A 1 119 ? 32.938 10.602 4.719 1 90.5 119 LYS A CA 1
ATOM 949 C C . LYS A 1 119 ? 33.906 9.828 3.822 1 90.5 119 LYS A C 1
ATOM 951 O O . LYS A 1 119 ? 34.625 10.43 3.016 1 90.5 119 LYS A O 1
ATOM 956 N N . GLU A 1 120 ? 33.938 8.531 3.961 1 92.38 120 GLU A N 1
ATOM 957 C CA . GLU A 1 120 ? 34.844 7.664 3.205 1 92.38 120 GLU A CA 1
ATOM 958 C C . GLU A 1 120 ? 34.375 7.527 1.756 1 92.38 120 GLU A C 1
ATOM 960 O O . GLU A 1 120 ? 33.188 7.258 1.496 1 92.38 120 GLU A O 1
ATOM 965 N N . PRO A 1 121 ? 35.312 7.73 0.848 1 93.62 121 PRO A N 1
ATOM 966 C CA . PRO A 1 121 ? 34.969 7.5 -0.554 1 93.62 121 PRO A CA 1
ATOM 967 C C . PRO A 1 121 ? 34.406 6.098 -0.795 1 93.62 121 PRO A C 1
ATOM 969 O O . PRO A 1 121 ? 34.875 5.133 -0.184 1 93.62 121 PRO A O 1
ATOM 972 N N . GLY A 1 122 ? 33.344 6.062 -1.669 1 94.69 122 GLY A N 1
ATOM 973 C CA . GLY A 1 122 ? 32.781 4.777 -2.012 1 94.69 122 GLY A CA 1
ATOM 974 C C . GLY A 1 122 ? 31.625 4.375 -1.095 1 94.69 122 GLY A C 1
ATOM 975 O O . GLY A 1 122 ? 30.984 3.34 -1.303 1 94.69 122 GLY A O 1
ATOM 976 N N . THR A 1 123 ? 31.375 5.211 -0.155 1 96.38 123 THR A N 1
ATOM 977 C CA . THR A 1 123 ? 30.281 4.926 0.771 1 96.38 123 THR A CA 1
ATOM 978 C C . THR A 1 123 ? 29.016 5.676 0.366 1 96.38 123 THR A C 1
ATOM 980 O O . THR A 1 123 ? 29.078 6.684 -0.34 1 96.38 123 THR A O 1
ATOM 983 N N . ILE A 1 124 ? 27.922 5.156 0.786 1 97.12 124 ILE A N 1
ATOM 984 C CA . ILE A 1 124 ? 26.625 5.742 0.45 1 97.12 124 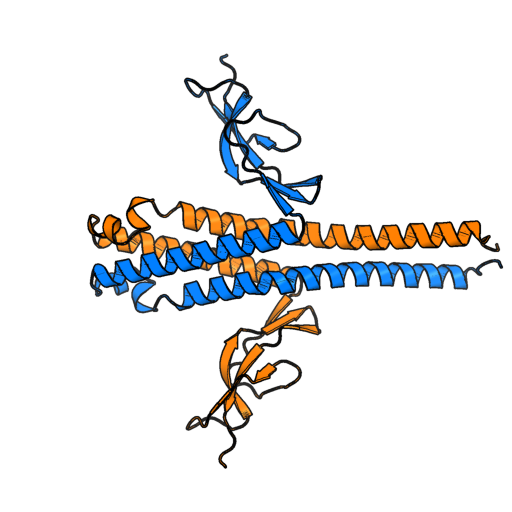ILE A CA 1
ATOM 985 C C . ILE A 1 124 ? 26.281 6.832 1.457 1 97.12 124 ILE A C 1
ATOM 987 O O . ILE A 1 124 ? 26.234 6.582 2.664 1 97.12 124 ILE A O 1
ATOM 991 N N . PHE A 1 125 ? 26.062 8.078 0.946 1 95.56 125 PHE A N 1
ATOM 992 C CA . PHE A 1 125 ? 25.797 9.172 1.878 1 95.56 125 PHE A CA 1
ATOM 993 C C . PHE A 1 125 ? 24.328 9.594 1.829 1 95.56 125 PHE A C 1
ATOM 995 O O . PHE A 1 125 ? 23.859 10.297 2.719 1 95.56 125 PHE A O 1
ATOM 1002 N N . VAL A 1 126 ? 23.656 9.164 0.818 1 94.81 126 VAL A N 1
ATOM 1003 C CA . VAL A 1 126 ? 22.234 9.453 0.746 1 94.81 126 VAL A CA 1
ATOM 1004 C C . VAL A 1 126 ? 21.516 8.336 -0.007 1 94.81 126 VAL A C 1
ATOM 1006 O O . VAL A 1 126 ? 22.062 7.766 -0.953 1 94.81 126 VAL A O 1
ATOM 1009 N N . VAL A 1 127 ? 20.359 8.039 0.498 1 95.25 127 VAL A N 1
ATOM 1010 C CA . VAL A 1 127 ? 19.484 7.09 -0.18 1 95.25 127 VAL A CA 1
ATOM 1011 C C . VAL A 1 127 ? 18.281 7.82 -0.755 1 95.25 127 VAL A C 1
ATOM 1013 O O . VAL A 1 127 ? 17.438 8.328 -0.007 1 95.25 127 VAL A O 1
ATOM 1016 N N . GLN A 1 128 ? 18.234 7.902 -2.072 1 92.69 128 GLN A N 1
ATOM 1017 C CA . GLN A 1 128 ? 17.109 8.562 -2.727 1 92.69 128 GLN A CA 1
ATOM 1018 C C . GLN A 1 128 ? 15.867 7.668 -2.725 1 92.69 128 GLN A C 1
ATOM 1020 O O . GLN A 1 128 ? 14.766 8.133 -2.449 1 92.69 128 GLN A O 1
ATOM 1025 N N . LYS A 1 129 ? 16.078 6.375 -3.113 1 93.56 129 LYS A N 1
ATOM 1026 C CA . LYS A 1 129 ? 15.031 5.348 -3.049 1 93.56 129 LYS A CA 1
ATOM 1027 C C . LYS A 1 129 ? 15.555 4.082 -2.375 1 93.56 129 LYS A C 1
ATOM 1029 O O . LYS A 1 129 ? 16.625 3.588 -2.717 1 93.56 129 LYS A O 1
ATOM 1034 N N . LYS A 1 130 ? 14.789 3.641 -1.441 1 95.19 130 LYS A N 1
ATOM 1035 C CA . LYS A 1 130 ? 15.172 2.414 -0.751 1 95.19 130 LYS A CA 1
ATOM 1036 C C . LYS A 1 130 ? 15.148 1.219 -1.7 1 95.19 130 LYS A C 1
ATOM 1038 O O . LYS A 1 130 ? 14.406 1.213 -2.682 1 95.19 130 LYS A O 1
ATOM 1043 N N . GLY A 1 131 ? 16.016 0.278 -1.397 1 95.62 131 GLY A N 1
ATOM 1044 C CA . GLY A 1 131 ? 16.016 -0.974 -2.139 1 95.62 131 GLY A CA 1
ATOM 1045 C C . GLY A 1 131 ? 15.172 -2.051 -1.492 1 95.62 131 GLY A C 1
ATOM 1046 O O . GLY A 1 131 ? 14.789 -1.932 -0.327 1 95.62 131 GLY A O 1
ATOM 1047 N N . TYR A 1 132 ? 14.844 -3.045 -2.352 1 96.25 132 TYR A N 1
ATOM 1048 C CA . TYR A 1 132 ? 14.07 -4.18 -1.859 1 96.25 132 TYR A CA 1
ATOM 1049 C C . TYR A 1 132 ? 14.578 -5.484 -2.455 1 96.25 132 TYR A C 1
ATOM 1051 O O . TYR A 1 132 ? 14.992 -5.527 -3.615 1 96.25 132 TYR A O 1
ATOM 1059 N N . SER A 1 133 ? 14.57 -6.426 -1.606 1 94.56 133 SER A N 1
ATOM 1060 C CA . SER A 1 133 ? 14.969 -7.754 -2.059 1 94.56 133 SER A CA 1
ATOM 1061 C C . SER A 1 133 ? 13.922 -8.797 -1.688 1 94.56 133 SER A C 1
ATOM 1063 O O . SER A 1 133 ? 13.195 -8.641 -0.703 1 94.56 133 SER A O 1
ATOM 1065 N N . LEU A 1 134 ? 13.766 -9.773 -2.521 1 91.94 134 LEU A N 1
ATOM 1066 C CA . LEU A 1 134 ? 12.938 -10.945 -2.277 1 91.94 134 LEU A CA 1
ATOM 1067 C C . LEU A 1 134 ? 13.805 -12.188 -2.084 1 91.94 134 LEU A C 1
ATOM 1069 O O . LEU A 1 134 ? 14.43 -12.664 -3.031 1 91.94 134 LEU A O 1
ATOM 1073 N N . LYS A 1 135 ? 13.727 -12.578 -0.85 1 85.88 135 LYS A N 1
ATOM 1074 C CA . LYS A 1 135 ? 14.656 -13.648 -0.481 1 85.88 135 LYS A CA 1
ATOM 1075 C C . LYS A 1 135 ? 16.094 -13.258 -0.782 1 85.88 135 LYS A C 1
ATOM 1077 O O . LYS A 1 135 ? 16.594 -12.266 -0.245 1 85.88 135 LYS A O 1
ATOM 1082 N N . ASN A 1 136 ? 16.781 -13.703 -1.659 1 81.88 136 ASN A N 1
ATOM 1083 C CA . ASN A 1 136 ? 18.172 -13.367 -1.919 1 81.88 136 ASN A CA 1
ATOM 1084 C C . ASN A 1 136 ? 18.359 -12.758 -3.307 1 81.88 136 ASN A C 1
ATOM 1086 O O . ASN A 1 136 ? 19.469 -12.742 -3.846 1 81.88 136 ASN A O 1
ATOM 1090 N N . ARG A 1 137 ? 17.234 -12.211 -3.703 1 90.12 137 ARG A N 1
ATOM 1091 C CA . ARG A 1 137 ? 17.281 -11.578 -5.016 1 90.12 137 ARG A CA 1
ATOM 1092 C C . ARG A 1 137 ? 16.812 -10.125 -4.938 1 90.12 137 ARG A C 1
ATOM 1094 O O . ARG A 1 137 ? 15.82 -9.828 -4.27 1 90.12 137 ARG A O 1
ATOM 1101 N N . VAL A 1 138 ? 17.609 -9.383 -5.668 1 94.06 138 VAL A N 1
ATOM 1102 C CA . VAL A 1 138 ? 17.281 -7.965 -5.66 1 94.06 138 VAL A CA 1
ATOM 1103 C C . VAL A 1 138 ? 15.992 -7.73 -6.457 1 94.06 138 VAL A C 1
ATOM 1105 O O . VAL A 1 138 ? 15.906 -8.102 -7.629 1 94.06 138 VAL A O 1
ATOM 1108 N N . LEU A 1 139 ? 14.992 -7.25 -5.855 1 94.06 139 LEU A N 1
ATOM 1109 C CA . LEU A 1 139 ? 13.758 -6.852 -6.516 1 94.06 139 LEU A CA 1
ATOM 1110 C C . LEU A 1 139 ? 13.906 -5.488 -7.18 1 94.06 139 LEU A C 1
ATOM 1112 O O . LEU A 1 139 ? 13.477 -5.301 -8.32 1 94.06 139 LEU A O 1
ATOM 1116 N N . ARG A 1 140 ? 14.453 -4.586 -6.484 1 95 140 ARG A N 1
ATOM 1117 C CA . ARG A 1 140 ? 14.805 -3.242 -6.934 1 95 140 ARG A CA 1
ATOM 1118 C C . ARG A 1 140 ? 16.016 -2.705 -6.172 1 95 140 ARG A C 1
ATOM 1120 O O . ARG A 1 140 ? 16.031 -2.711 -4.941 1 95 140 ARG A O 1
ATOM 1127 N N . PRO A 1 141 ? 17 -2.301 -6.93 1 96.38 141 PRO A N 1
ATOM 1128 C CA . PRO A 1 141 ? 18.156 -1.759 -6.234 1 96.38 141 PRO A CA 1
ATOM 1129 C C . PRO A 1 141 ? 17.875 -0.43 -5.539 1 96.38 141 PRO A C 1
ATOM 1131 O O . PRO A 1 141 ? 17 0.327 -5.988 1 96.38 141 PRO A O 1
ATOM 1134 N N . ALA A 1 142 ? 18.625 -0.241 -4.445 1 97.19 142 ALA A N 1
ATOM 1135 C CA . ALA A 1 142 ? 18.547 1.076 -3.818 1 97.19 142 ALA A CA 1
ATOM 1136 C C . ALA A 1 142 ? 19.203 2.139 -4.691 1 97.19 142 ALA A C 1
ATOM 1138 O O . ALA A 1 142 ? 20.281 1.91 -5.262 1 97.19 142 ALA A O 1
ATOM 1139 N N . GLN A 1 143 ? 18.531 3.148 -4.914 1 97 143 GLN A N 1
ATOM 1140 C CA . GLN A 1 143 ? 19.109 4.297 -5.598 1 97 143 GLN A CA 1
ATOM 1141 C C . GLN A 1 143 ? 19.828 5.211 -4.613 1 97 143 GLN A C 1
ATOM 1143 O O . GLN A 1 143 ? 19.203 5.793 -3.725 1 97 143 GLN A O 1
ATOM 1148 N N . VAL A 1 144 ? 21.141 5.352 -4.832 1 97.75 144 VAL A N 1
ATOM 1149 C CA . VAL A 1 144 ? 21.922 5.953 -3.76 1 97.75 144 VAL A CA 1
ATOM 1150 C C . VAL A 1 144 ? 22.875 6.984 -4.34 1 97.75 144 VAL A C 1
ATOM 1152 O O . VAL A 1 144 ? 23.141 6.996 -5.547 1 97.75 144 VAL A O 1
ATOM 1155 N N . GLY A 1 145 ? 23.219 7.938 -3.465 1 96.7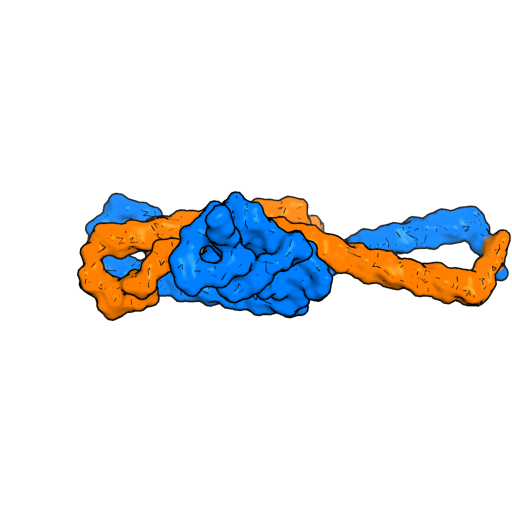5 145 GLY A N 1
ATOM 1156 C CA . GLY A 1 145 ? 24.375 8.789 -3.703 1 96.75 145 GLY A CA 1
ATOM 1157 C C . GLY A 1 145 ? 25.641 8.281 -3.043 1 96.75 145 GLY A C 1
ATOM 1158 O O . GLY A 1 145 ? 25.625 7.914 -1.866 1 96.75 145 GLY A O 1
ATOM 1159 N N . VAL A 1 146 ? 26.734 8.359 -3.85 1 97.19 146 VAL A N 1
ATOM 1160 C CA . VAL A 1 146 ? 27.969 7.762 -3.361 1 97.19 146 VAL A CA 1
ATOM 1161 C C . VAL A 1 146 ? 29.031 8.844 -3.205 1 97.19 146 VAL A C 1
ATOM 1163 O O . VAL A 1 146 ? 29.125 9.758 -4.023 1 97.19 146 VAL A O 1
ATOM 1166 N N . VAL A 1 147 ? 29.781 8.695 -2.098 1 96.38 147 VAL A N 1
ATOM 1167 C CA . VAL A 1 147 ? 30.859 9.641 -1.858 1 96.38 147 VAL A CA 1
ATOM 1168 C C . VAL A 1 147 ? 31.938 9.477 -2.932 1 96.38 147 VAL A C 1
ATOM 1170 O O . VAL A 1 147 ? 32.406 8.367 -3.174 1 96.38 147 VAL A O 1
ATOM 1173 N N . ALA A 1 148 ? 32.25 10.57 -3.523 1 93.12 148 ALA A N 1
ATOM 1174 C CA . ALA A 1 148 ? 33.25 10.555 -4.594 1 93.12 148 ALA A CA 1
ATOM 1175 C C . ALA A 1 148 ? 34.656 10.43 -4.031 1 93.12 148 ALA A C 1
ATOM 1177 O O . ALA A 1 148 ? 34.938 10.93 -2.941 1 93.12 148 ALA A O 1
ATOM 1178 N N . SER A 1 149 ? 35.406 9.625 -4.82 1 81.56 149 SER A N 1
ATOM 1179 C CA . SER A 1 149 ? 36.844 9.586 -4.473 1 81.56 149 SER A CA 1
ATOM 1180 C C . SER A 1 149 ? 37.5 10.93 -4.754 1 81.56 149 SER A C 1
ATOM 1182 O O . SER A 1 149 ? 37.188 11.602 -5.734 1 81.56 149 SER A O 1
ATOM 1184 N N . PRO A 1 150 ? 38.188 11.555 -3.768 1 70.06 150 PRO A N 1
ATOM 1185 C CA . PRO A 1 150 ? 38.938 12.758 -4.098 1 70.06 150 PRO A CA 1
ATOM 1186 C C . PRO A 1 150 ? 39.75 12.617 -5.398 1 70.06 150 PRO A C 1
ATOM 1188 O O . PRO A 1 150 ? 40.188 11.516 -5.738 1 70.06 150 PRO A O 1
ATOM 1191 N N . GLN A 1 151 ? 39.344 13.484 -6.438 1 56.28 151 GLN A N 1
ATOM 1192 C CA . GLN A 1 151 ? 40.219 13.508 -7.602 1 56.28 151 GLN A CA 1
ATOM 1193 C C . GLN A 1 151 ? 41.656 13.711 -7.191 1 56.28 151 GLN A C 1
ATOM 1195 O O . GLN A 1 151 ? 41.938 14.344 -6.168 1 56.28 151 GLN A O 1
ATOM 1200 N N . TYR B 1 1 ? 6.766 -44.656 -26.469 1 45 1 TYR B N 1
ATOM 1201 C CA . TYR B 1 1 ? 7.918 -44.375 -25.625 1 45 1 TYR B CA 1
ATOM 1202 C C . TYR B 1 1 ? 7.504 -44.281 -24.156 1 45 1 TYR B C 1
ATOM 1204 O O . TYR B 1 1 ? 6.586 -43.531 -23.797 1 45 1 TYR B O 1
ATOM 1212 N N . LEU B 1 2 ? 7.484 -45.281 -23.297 1 54.72 2 LEU B N 1
ATOM 1213 C CA . LEU B 1 2 ? 7.113 -45.562 -21.922 1 54.72 2 LEU B CA 1
ATOM 1214 C C . LEU B 1 2 ? 7.984 -44.781 -20.953 1 54.72 2 LEU B C 1
ATOM 1216 O O . LEU B 1 2 ? 9.219 -44.812 -21.031 1 54.72 2 LEU B O 1
ATOM 1220 N N . LEU B 1 3 ? 7.492 -43.719 -20.438 1 64.62 3 LEU B N 1
ATOM 1221 C CA . LEU B 1 3 ? 8.352 -43.062 -19.453 1 64.62 3 LEU B CA 1
ATOM 1222 C C . LEU B 1 3 ? 8.633 -44 -18.281 1 64.62 3 LEU B C 1
ATOM 1224 O O . LEU B 1 3 ? 7.738 -44.719 -17.797 1 64.62 3 LEU B O 1
ATOM 1228 N N . SER B 1 4 ? 9.789 -44.375 -18.047 1 74 4 SER B N 1
ATOM 1229 C CA . SER B 1 4 ? 10.219 -45.156 -16.875 1 74 4 SER B CA 1
ATOM 1230 C C . SER B 1 4 ? 9.789 -44.438 -15.586 1 74 4 SER B C 1
ATOM 1232 O O . SER B 1 4 ? 9.359 -43.281 -15.609 1 74 4 SER B O 1
ATOM 1234 N N . LEU B 1 5 ? 9.664 -45.281 -14.492 1 73.88 5 LEU B N 1
ATOM 1235 C CA . LEU B 1 5 ? 9.375 -44.719 -13.172 1 73.88 5 LEU B CA 1
ATOM 1236 C C . LEU B 1 5 ? 10.289 -43.531 -12.867 1 73.88 5 LEU B C 1
ATOM 1238 O O . LEU B 1 5 ? 9.859 -42.562 -12.273 1 73.88 5 LEU B O 1
ATOM 1242 N N . ALA B 1 6 ? 11.516 -43.75 -13.32 1 79.5 6 ALA B N 1
ATOM 1243 C CA . ALA B 1 6 ? 12.492 -42.688 -13.109 1 79.5 6 ALA B CA 1
ATOM 1244 C C . ALA B 1 6 ? 12.117 -41.438 -13.914 1 79.5 6 ALA B C 1
ATOM 1246 O O . ALA B 1 6 ? 12.242 -40.312 -13.43 1 79.5 6 ALA B O 1
ATOM 1247 N N . ASP B 1 7 ? 11.602 -41.625 -15.109 1 77.44 7 ASP B N 1
ATOM 1248 C CA . ASP B 1 7 ? 11.195 -40.531 -15.969 1 77.44 7 ASP B CA 1
ATOM 1249 C C . ASP B 1 7 ? 9.977 -39.812 -15.398 1 77.44 7 ASP B C 1
ATOM 1251 O O . ASP B 1 7 ? 9.891 -38.562 -15.453 1 77.44 7 ASP B O 1
ATOM 1255 N N . GLN B 1 8 ? 9.18 -40.625 -14.828 1 76.38 8 GLN B N 1
ATOM 1256 C CA . GLN B 1 8 ? 7.984 -40.062 -14.219 1 76.38 8 GLN B CA 1
ATOM 1257 C C . GLN B 1 8 ? 8.336 -39.219 -13 1 76.38 8 GLN B C 1
ATOM 1259 O O . GLN B 1 8 ? 7.77 -38.125 -12.812 1 76.38 8 GLN B O 1
ATOM 1264 N N . GLU B 1 9 ? 9.227 -39.719 -12.195 1 82.06 9 GLU B N 1
ATOM 1265 C CA . GLU B 1 9 ? 9.656 -38.969 -11.008 1 82.06 9 GLU B CA 1
ATOM 1266 C C . GLU B 1 9 ? 10.359 -37.688 -11.398 1 82.06 9 GLU B C 1
ATOM 1268 O O . GLU B 1 9 ? 10.133 -36.625 -10.773 1 82.06 9 GLU B O 1
ATOM 1273 N N . ASN B 1 10 ? 11.102 -37.719 -12.469 1 82.31 10 ASN B N 1
ATOM 1274 C CA . ASN B 1 10 ? 11.766 -36.531 -12.961 1 82.31 10 ASN B CA 1
ATOM 1275 C C . ASN B 1 10 ? 10.75 -35.5 -13.477 1 82.31 10 ASN B C 1
ATOM 1277 O O . ASN B 1 10 ? 10.922 -34.281 -13.258 1 82.31 10 ASN B O 1
ATOM 1281 N N . LEU B 1 11 ? 9.766 -35.969 -14.133 1 79 11 LEU B N 1
ATOM 1282 C CA . LEU B 1 11 ? 8.727 -35.094 -14.648 1 79 11 LEU B CA 1
ATOM 1283 C C . LEU B 1 11 ? 7.965 -34.438 -13.508 1 79 11 LEU B C 1
ATOM 1285 O O . LEU B 1 11 ? 7.625 -33.25 -13.586 1 79 11 LEU B O 1
ATOM 1289 N N . ARG B 1 12 ? 7.695 -35.281 -12.477 1 82 12 ARG B N 1
ATOM 1290 C CA . ARG B 1 12 ? 7 -34.75 -11.305 1 82 12 ARG B CA 1
ATOM 1291 C C . ARG B 1 12 ? 7.836 -33.688 -10.617 1 82 12 ARG B C 1
ATOM 1293 O O . ARG B 1 12 ? 7.32 -32.625 -10.25 1 82 12 ARG B O 1
ATOM 1300 N N . GLN B 1 13 ? 9.062 -33.906 -10.469 1 87.75 13 GLN B N 1
ATOM 1301 C CA . GLN B 1 13 ? 9.953 -32.938 -9.82 1 87.75 13 GLN B CA 1
ATOM 1302 C C . GLN B 1 13 ? 10.062 -31.656 -10.641 1 87.75 13 GLN B C 1
ATOM 1304 O O . GLN B 1 13 ? 10.062 -30.562 -10.086 1 87.75 13 GLN B O 1
ATOM 1309 N N . ARG B 1 14 ? 10.172 -31.844 -11.953 1 85.25 14 ARG B N 1
ATOM 1310 C CA . ARG B 1 14 ? 10.25 -30.672 -12.836 1 85.25 14 ARG B CA 1
ATOM 1311 C C . ARG B 1 14 ? 8.977 -29.844 -12.742 1 85.25 14 ARG B C 1
ATOM 1313 O O . ARG B 1 14 ? 9.039 -28.609 -12.68 1 85.25 14 ARG B O 1
ATOM 1320 N N . SER B 1 15 ? 7.871 -30.5 -12.734 1 83.88 15 SER B N 1
ATOM 1321 C CA . SER B 1 15 ? 6.582 -29.812 -12.641 1 83.88 15 SER B CA 1
ATOM 1322 C C . SER B 1 15 ? 6.457 -29.047 -11.328 1 83.88 15 SER B C 1
ATOM 1324 O O . SER B 1 15 ? 5.996 -27.906 -11.32 1 83.88 15 SER B O 1
ATOM 1326 N N . THR B 1 16 ? 6.848 -29.703 -10.266 1 85.38 16 THR B N 1
ATOM 1327 C CA . THR B 1 16 ? 6.789 -29.062 -8.953 1 85.38 16 THR B CA 1
ATOM 1328 C C . THR B 1 16 ? 7.66 -27.812 -8.914 1 85.38 16 THR B C 1
ATOM 1330 O O . THR B 1 16 ? 7.254 -26.781 -8.367 1 85.38 16 THR B O 1
ATOM 1333 N N . ARG B 1 17 ? 8.758 -27.953 -9.562 1 88.12 17 ARG B N 1
ATOM 1334 C CA . ARG B 1 17 ? 9.672 -26.812 -9.609 1 88.12 17 ARG B CA 1
ATOM 1335 C C . ARG B 1 17 ? 9.094 -25.688 -10.445 1 88.12 17 ARG B C 1
ATOM 1337 O O . ARG B 1 17 ? 9.219 -24.516 -10.086 1 88.12 17 ARG B O 1
ATOM 1344 N N . GLU B 1 18 ? 8.531 -26 -11.492 1 87.44 18 GLU B N 1
ATOM 1345 C CA . GLU B 1 18 ? 7.926 -25.016 -12.375 1 87.44 18 GLU B CA 1
ATOM 1346 C C . GLU B 1 18 ? 6.789 -24.266 -11.68 1 87.44 18 GLU B C 1
ATOM 1348 O O . GLU B 1 18 ? 6.648 -23.062 -11.82 1 87.44 18 GLU B O 1
ATOM 1353 N N . VAL B 1 19 ? 6.07 -25.016 -10.945 1 85.12 19 VAL B N 1
ATOM 1354 C CA . VAL B 1 19 ? 4.953 -24.438 -10.195 1 85.12 19 VAL B CA 1
ATOM 1355 C C . VAL B 1 19 ? 5.484 -23.484 -9.133 1 85.12 19 VAL B C 1
ATOM 1357 O O . VAL B 1 19 ? 4.977 -22.359 -8.992 1 85.12 19 VAL B O 1
ATOM 1360 N N . ALA B 1 20 ? 6.5 -23.844 -8.453 1 85.31 20 ALA B N 1
ATOM 1361 C CA . ALA B 1 20 ? 7.102 -23 -7.414 1 85.31 20 ALA B CA 1
ATOM 1362 C C . ALA B 1 20 ? 7.691 -21.734 -8.008 1 85.31 20 ALA B C 1
ATOM 1364 O O . ALA B 1 20 ? 7.52 -20.641 -7.453 1 85.31 20 ALA B O 1
ATOM 1365 N N . ASN B 1 21 ? 8.328 -21.859 -9.109 1 86.12 21 ASN B N 1
ATOM 1366 C CA . ASN B 1 21 ? 8.922 -20.719 -9.781 1 86.12 21 ASN B CA 1
ATOM 1367 C C . ASN B 1 21 ? 7.852 -19.734 -10.258 1 86.12 21 ASN B C 1
ATOM 1369 O O . ASN B 1 21 ? 8.031 -18.516 -10.18 1 86.12 21 ASN B O 1
ATOM 1373 N N . ALA B 1 22 ? 6.812 -20.312 -10.711 1 84.88 22 ALA B N 1
ATOM 1374 C CA . ALA B 1 22 ? 5.723 -19.469 -11.188 1 84.88 22 ALA B CA 1
ATOM 1375 C C . ALA B 1 22 ? 5.129 -18.641 -10.047 1 84.88 22 ALA B C 1
ATOM 1377 O O . ALA B 1 22 ? 4.844 -17.453 -10.211 1 84.88 22 ALA B O 1
ATOM 1378 N N . ARG B 1 23 ? 4.973 -19.25 -8.953 1 84.06 23 ARG B N 1
ATOM 1379 C CA . ARG B 1 23 ? 4.48 -18.562 -7.762 1 84.06 23 ARG B CA 1
ATOM 1380 C C . ARG B 1 23 ? 5.414 -17.422 -7.363 1 84.06 23 ARG B C 1
ATOM 1382 O O . ARG B 1 23 ? 4.969 -16.297 -7.16 1 84.06 23 ARG B O 1
ATOM 1389 N N . ASP B 1 24 ? 6.637 -17.688 -7.336 1 84.56 24 ASP B N 1
ATOM 1390 C CA . ASP B 1 24 ? 7.633 -16.719 -6.895 1 84.56 24 ASP B CA 1
ATOM 1391 C C . ASP B 1 24 ? 7.719 -15.539 -7.867 1 84.56 24 ASP B C 1
ATOM 1393 O O . ASP B 1 24 ? 7.832 -14.391 -7.449 1 84.56 24 ASP B O 1
ATOM 1397 N N . PHE B 1 25 ? 7.598 -15.891 -9.102 1 85 25 PHE B N 1
ATOM 1398 C CA . PHE B 1 25 ? 7.695 -14.852 -10.117 1 85 25 PHE B CA 1
ATOM 1399 C C . PHE B 1 25 ? 6.48 -13.93 -10.062 1 85 25 PHE B C 1
ATOM 1401 O O . PHE B 1 25 ? 6.602 -12.719 -10.242 1 85 25 PHE B O 1
ATOM 1408 N N . ALA B 1 26 ? 5.379 -14.492 -9.828 1 86 26 ALA B N 1
ATOM 1409 C CA . ALA B 1 26 ? 4.168 -13.68 -9.766 1 86 26 ALA B CA 1
ATOM 1410 C C . ALA B 1 26 ? 4.223 -12.711 -8.586 1 86 26 ALA B C 1
ATOM 1412 O O . ALA B 1 26 ? 3.912 -11.523 -8.742 1 86 26 ALA B O 1
ATOM 1413 N N . ILE B 1 27 ? 4.668 -13.164 -7.504 1 87.81 27 ILE B N 1
ATOM 1414 C CA . ILE B 1 27 ? 4.785 -12.328 -6.312 1 87.81 27 ILE B CA 1
ATOM 1415 C C . ILE B 1 27 ? 5.836 -11.25 -6.543 1 87.81 27 ILE B C 1
ATOM 1417 O O . ILE B 1 27 ? 5.633 -10.086 -6.172 1 87.81 27 ILE B O 1
ATOM 1421 N N . GLN B 1 28 ? 6.828 -11.672 -7.164 1 91 28 GLN B N 1
ATOM 1422 C CA . GLN B 1 28 ? 7.918 -10.734 -7.418 1 91 28 GLN B CA 1
ATOM 1423 C C . GLN B 1 28 ? 7.445 -9.562 -8.281 1 91 28 GLN B C 1
ATOM 1425 O O . GLN B 1 28 ? 7.727 -8.406 -7.969 1 91 28 GLN B O 1
ATOM 1430 N N . LYS B 1 29 ? 6.777 -9.891 -9.336 1 91.44 29 LYS B N 1
ATOM 1431 C CA . LYS B 1 29 ? 6.316 -8.844 -10.242 1 91.44 29 LYS B CA 1
ATOM 1432 C C . LYS B 1 29 ? 5.309 -7.93 -9.547 1 91.44 29 LYS B C 1
ATOM 1434 O O . LYS B 1 29 ? 5.395 -6.703 -9.656 1 91.44 29 LYS B O 1
ATOM 1439 N N . PHE B 1 30 ? 4.41 -8.477 -8.883 1 93.12 30 PHE B N 1
ATOM 1440 C CA . PHE B 1 30 ? 3.402 -7.723 -8.148 1 93.12 30 PHE B CA 1
ATOM 1441 C C . PHE B 1 30 ? 4.047 -6.852 -7.082 1 93.12 30 PHE B C 1
ATOM 1443 O O . PHE B 1 30 ? 3.74 -5.66 -6.977 1 93.12 30 PHE B O 1
ATOM 1450 N N . ALA B 1 31 ? 4.945 -7.434 -6.352 1 94.31 31 ALA B N 1
ATOM 1451 C CA . ALA B 1 31 ? 5.648 -6.707 -5.297 1 94.31 31 ALA B CA 1
ATOM 1452 C C . ALA B 1 31 ? 6.438 -5.535 -5.871 1 94.31 31 ALA B C 1
ATOM 1454 O O . ALA B 1 31 ? 6.41 -4.43 -5.324 1 94.31 31 ALA B O 1
ATOM 1455 N N . LYS B 1 32 ? 7.062 -5.781 -6.914 1 94.44 32 LYS B N 1
ATOM 1456 C CA . LYS B 1 32 ? 7.855 -4.734 -7.547 1 94.44 32 LYS B CA 1
ATOM 1457 C C . LYS B 1 32 ? 6.988 -3.539 -7.93 1 94.44 32 LYS B C 1
ATOM 1459 O O . LYS B 1 32 ? 7.363 -2.389 -7.691 1 94.44 32 LYS B O 1
ATOM 1464 N N . ASP B 1 33 ? 5.852 -3.797 -8.5 1 94.44 33 ASP B N 1
ATOM 1465 C CA . ASP B 1 33 ? 4.941 -2.734 -8.922 1 94.44 33 ASP B CA 1
ATOM 1466 C C . ASP B 1 33 ? 4.355 -2 -7.723 1 94.44 33 ASP B C 1
ATOM 1468 O O . ASP B 1 33 ? 4.008 -0.821 -7.816 1 94.44 33 ASP B O 1
ATOM 1472 N N . LEU B 1 34 ? 4.289 -2.674 -6.594 1 96.19 34 LEU B N 1
ATOM 1473 C CA . LEU B 1 34 ? 3.74 -2.098 -5.371 1 96.19 34 LEU B CA 1
ATOM 1474 C C . LEU B 1 34 ? 4.727 -1.118 -4.742 1 96.19 34 LEU B C 1
ATOM 1476 O O . LEU B 1 34 ? 4.324 -0.205 -4.016 1 96.19 34 LEU B O 1
ATOM 1480 N N . LEU B 1 35 ? 5.973 -1.26 -5.051 1 95.62 35 LEU B N 1
ATOM 1481 C CA . LEU B 1 35 ? 7.016 -0.5 -4.367 1 95.62 35 LEU B CA 1
ATOM 1482 C C . LEU B 1 35 ? 6.887 0.99 -4.672 1 95.62 35 LEU B C 1
ATOM 1484 O O . LEU B 1 35 ? 7.258 1.828 -3.846 1 95.62 35 LEU B O 1
ATOM 1488 N N . ASP B 1 36 ? 6.281 1.32 -5.805 1 93.88 36 ASP B N 1
ATOM 1489 C CA . ASP B 1 36 ? 6.047 2.725 -6.125 1 93.88 36 ASP B CA 1
ATOM 1490 C C . ASP B 1 36 ? 5.121 3.375 -5.102 1 93.88 36 ASP B C 1
ATOM 1492 O O . ASP B 1 36 ? 5.367 4.5 -4.656 1 93.88 36 ASP B O 1
ATOM 1496 N N . SER B 1 37 ? 4.117 2.639 -4.766 1 95.88 37 SER B N 1
ATOM 1497 C CA . SER B 1 37 ? 3.189 3.156 -3.764 1 95.88 37 SER B CA 1
ATOM 1498 C C . SER B 1 37 ? 3.859 3.283 -2.4 1 95.88 37 SER B C 1
ATOM 1500 O O . SER B 1 37 ? 3.613 4.246 -1.67 1 95.88 37 SER B O 1
ATOM 1502 N N . VAL B 1 38 ? 4.742 2.369 -2.047 1 95.31 38 VAL B N 1
ATOM 1503 C CA . VAL B 1 38 ? 5.469 2.379 -0.782 1 95.31 38 VAL B CA 1
ATOM 1504 C C . VAL B 1 38 ? 6.41 3.58 -0.733 1 95.31 38 VAL B C 1
ATOM 1506 O O . VAL B 1 38 ? 6.504 4.262 0.289 1 95.31 38 VAL B O 1
ATOM 1509 N N . ASP B 1 39 ? 7.023 3.844 -1.841 1 94.31 39 ASP B N 1
ATOM 1510 C CA . ASP B 1 39 ? 7.93 4.984 -1.937 1 94.31 39 ASP B CA 1
ATOM 1511 C C . ASP B 1 39 ? 7.18 6.301 -1.734 1 94.31 39 ASP B C 1
ATOM 1513 O O . ASP B 1 39 ? 7.633 7.172 -0.989 1 94.31 39 ASP B O 1
ATOM 1517 N N . ILE B 1 40 ? 6.062 6.406 -2.443 1 95.5 40 ILE B N 1
ATOM 1518 C CA . ILE B 1 40 ? 5.273 7.629 -2.35 1 95.5 40 ILE B CA 1
ATOM 1519 C C . ILE B 1 40 ? 4.812 7.836 -0.909 1 95.5 40 ILE B C 1
ATOM 1521 O O . ILE B 1 40 ? 4.879 8.953 -0.384 1 95.5 40 ILE B O 1
ATOM 1525 N N . LEU B 1 41 ? 4.371 6.781 -0.292 1 97.06 41 LEU B N 1
ATOM 1526 C CA . LEU B 1 41 ? 3.916 6.844 1.093 1 97.06 41 LEU B CA 1
ATOM 1527 C C . LEU B 1 41 ? 5.047 7.293 2.016 1 97.06 41 LEU B C 1
ATOM 1529 O O . LEU B 1 41 ? 4.852 8.164 2.861 1 97.06 41 LEU B O 1
ATOM 1533 N N . GLY B 1 42 ? 6.199 6.668 1.856 1 95.12 42 GLY B N 1
ATOM 1534 C CA . GLY B 1 42 ? 7.359 7.047 2.645 1 95.12 42 GLY B CA 1
ATOM 1535 C C . GLY B 1 42 ? 7.738 8.508 2.484 1 95.12 42 GLY B C 1
ATOM 1536 O O . GLY B 1 42 ? 8.023 9.195 3.469 1 95.12 42 GLY B O 1
ATOM 1537 N N . MET B 1 43 ? 7.715 8.945 1.26 1 93.75 43 MET B N 1
ATOM 1538 C CA . MET B 1 43 ? 8.039 10.344 0.969 1 93.75 43 MET B CA 1
ATOM 1539 C C . MET B 1 43 ? 7.039 11.281 1.637 1 93.75 43 MET B C 1
ATOM 1541 O O . MET B 1 43 ? 7.422 12.328 2.156 1 93.75 43 MET B O 1
ATOM 1545 N N . ALA B 1 44 ? 5.801 10.891 1.592 1 96.5 44 ALA B N 1
ATOM 1546 C CA . ALA B 1 44 ? 4.762 11.688 2.236 1 96.5 44 ALA B CA 1
ATOM 1547 C C . ALA B 1 44 ? 5.027 11.82 3.734 1 96.5 44 ALA B C 1
ATOM 1549 O O . ALA B 1 44 ? 4.949 12.922 4.289 1 96.5 44 ALA B O 1
ATOM 1550 N N . LEU B 1 45 ? 5.379 10.805 4.379 1 96.25 45 LEU B N 1
ATOM 1551 C CA . LEU B 1 45 ? 5.641 10.805 5.816 1 96.25 45 LEU B CA 1
ATOM 1552 C C . LEU B 1 45 ? 6.891 11.617 6.145 1 96.25 45 LEU B C 1
ATOM 1554 O O . LEU B 1 45 ? 6.891 12.406 7.09 1 96.25 45 LEU B O 1
ATOM 1558 N N . GLU B 1 46 ? 7.871 11.438 5.32 1 93.62 46 GLU B N 1
ATOM 1559 C CA . GLU B 1 46 ? 9.148 12.102 5.555 1 93.62 46 GLU B CA 1
ATOM 1560 C C . GLU B 1 46 ? 9.047 13.602 5.301 1 93.62 46 GLU B C 1
ATOM 1562 O O . GLU B 1 46 ? 9.867 14.383 5.777 1 93.62 46 GLU B O 1
ATOM 1567 N N . SER B 1 47 ? 8.086 13.977 4.52 1 94.19 47 SER B N 1
ATOM 1568 C CA . SER B 1 47 ? 7.914 15.383 4.18 1 94.19 47 SER B CA 1
ATOM 1569 C C . SER B 1 47 ? 7.434 16.188 5.383 1 94.19 47 SER B C 1
ATOM 1571 O O . SER B 1 47 ? 7.52 17.422 5.383 1 94.19 47 SER B O 1
ATOM 1573 N N . VAL B 1 48 ? 6.863 15.562 6.371 1 96.06 48 VAL B N 1
ATOM 1574 C CA . VAL B 1 48 ? 6.441 16.25 7.594 1 96.06 48 VAL B CA 1
ATOM 1575 C C . VAL B 1 48 ? 7.617 16.359 8.562 1 96.06 48 VAL B C 1
ATOM 1577 O O . VAL B 1 48 ? 8.07 15.352 9.109 1 96.06 48 VAL B O 1
ATOM 1580 N N . PRO B 1 49 ? 8.047 17.578 8.75 1 95.56 49 PRO B N 1
ATOM 1581 C CA . PRO B 1 49 ? 9.18 17.734 9.664 1 95.56 49 PRO B CA 1
ATOM 1582 C C . PRO B 1 49 ? 8.875 17.219 11.07 1 95.56 49 PRO B C 1
ATOM 1584 O O . PRO B 1 49 ? 7.715 17.203 11.492 1 95.56 49 PRO B O 1
ATOM 1587 N N . GLU B 1 50 ? 9.922 16.875 11.805 1 93.12 50 GLU B N 1
ATOM 1588 C CA . GLU B 1 50 ? 9.789 16.297 13.133 1 93.12 50 GLU B CA 1
ATOM 1589 C C . GLU B 1 50 ? 9.039 17.219 14.078 1 93.12 50 GLU B C 1
ATOM 1591 O O . GLU B 1 50 ? 8.266 16.766 14.922 1 93.12 50 GLU B O 1
ATOM 1596 N N . SER B 1 51 ? 9.172 18.547 13.945 1 93.19 51 SER B N 1
ATOM 1597 C CA . SER B 1 51 ? 8.57 19.531 14.836 1 93.19 51 SER B CA 1
ATOM 1598 C C . SER B 1 51 ? 7.059 19.609 14.633 1 93.19 51 SER B C 1
ATOM 1600 O O . SER B 1 51 ? 6.355 20.25 15.414 1 93.19 51 SER B O 1
ATOM 1602 N N . PHE B 1 52 ? 6.543 18.938 13.602 1 93.81 52 PHE B N 1
ATOM 1603 C CA . PHE B 1 52 ? 5.113 18.969 13.32 1 93.81 52 PHE B CA 1
ATOM 1604 C C . PHE B 1 52 ? 4.469 17.625 13.633 1 93.81 52 PHE B C 1
ATOM 1606 O O . PHE B 1 52 ? 3.273 17.438 13.398 1 93.81 52 PHE B O 1
ATOM 1613 N N . ARG B 1 53 ? 5.176 16.672 14.148 1 92.62 53 ARG B N 1
ATOM 1614 C CA . ARG B 1 53 ? 4.703 15.289 14.273 1 92.62 53 ARG B CA 1
ATOM 1615 C C . ARG B 1 53 ? 4.09 15.047 15.648 1 92.62 53 ARG B C 1
ATOM 1617 O O . ARG B 1 53 ? 3.539 13.977 15.914 1 92.62 53 ARG B O 1
ATOM 1624 N N . ASN B 1 54 ? 4.23 15.953 16.453 1 88.75 54 ASN B N 1
ATOM 1625 C CA . ASN B 1 54 ? 3.609 15.859 17.781 1 88.75 54 ASN B CA 1
ATOM 1626 C C . ASN B 1 54 ? 2.908 17.156 18.156 1 88.75 54 ASN B C 1
ATOM 1628 O O . ASN B 1 54 ? 3.297 18.234 17.703 1 88.75 54 ASN B O 1
ATOM 1632 N N . LYS B 1 55 ? 1.936 17.109 19.078 1 85.31 55 LYS B N 1
ATOM 1633 C CA . LYS B 1 55 ? 1.075 18.25 19.422 1 85.31 55 LYS B CA 1
ATOM 1634 C C . LYS B 1 55 ? 1.874 19.359 20.094 1 85.31 55 LYS B C 1
ATOM 1636 O O . LYS B 1 55 ? 1.744 20.531 19.719 1 85.31 55 LYS B O 1
ATOM 1641 N N . ASP B 1 56 ? 2.631 18.984 21.047 1 85 56 ASP B N 1
ATOM 1642 C CA . ASP B 1 56 ? 3.371 19.969 21.828 1 85 56 ASP B CA 1
ATOM 1643 C C . ASP B 1 56 ? 4.324 20.766 20.938 1 85 56 ASP B C 1
ATOM 1645 O O . ASP B 1 56 ? 4.441 21.984 21.078 1 85 56 ASP B O 1
ATOM 1649 N N . ALA B 1 57 ? 4.945 20.125 19.984 1 82.75 57 ALA B N 1
ATOM 1650 C CA . ALA B 1 57 ? 5.91 20.766 19.078 1 82.75 57 ALA B CA 1
ATOM 1651 C C . ALA B 1 57 ? 5.207 21.625 18.047 1 82.75 57 ALA B C 1
ATOM 1653 O O . ALA B 1 57 ? 5.727 22.672 17.641 1 82.75 57 ALA B O 1
ATOM 1654 N N . CYS B 1 58 ? 4.031 21.297 17.75 1 86 58 CYS B N 1
ATOM 1655 C CA . CYS B 1 58 ? 3.277 21.984 16.703 1 86 58 CYS B CA 1
ATOM 1656 C C . CYS B 1 58 ? 2.773 23.344 17.219 1 86 58 CYS B C 1
ATOM 1658 O O . CYS B 1 58 ? 2.615 24.281 16.438 1 86 58 CYS B O 1
ATOM 1660 N N . ASP B 1 59 ? 2.59 23.359 18.5 1 84.12 59 ASP B N 1
ATOM 1661 C CA . ASP B 1 59 ? 2.023 24.547 19.109 1 84.12 59 ASP B CA 1
ATOM 1662 C C . ASP B 1 59 ? 2.934 25.766 18.891 1 84.12 59 ASP B C 1
ATOM 1664 O O . ASP B 1 59 ? 2.473 26.906 18.906 1 84.12 59 ASP B O 1
ATOM 1668 N N . GLN B 1 60 ? 4.16 25.516 18.641 1 87.5 60 GLN B N 1
ATOM 1669 C CA . GLN B 1 60 ? 5.133 26.594 18.484 1 87.5 60 GLN B CA 1
ATOM 1670 C C . GLN B 1 60 ? 5.102 27.156 17.062 1 87.5 60 GLN B C 1
ATOM 1672 O O . GLN B 1 60 ? 5.664 28.234 16.812 1 87.5 60 GLN B O 1
ATOM 1677 N N . HIS B 1 61 ? 4.414 26.578 16.234 1 92.88 61 HIS B N 1
ATOM 1678 C CA . HIS B 1 61 ? 4.391 26.969 14.828 1 92.88 61 HIS B CA 1
ATOM 1679 C C . HIS B 1 61 ? 3.133 27.781 14.5 1 92.88 61 HIS B C 1
ATOM 1681 O O . HIS B 1 61 ? 2.15 27.734 15.25 1 92.88 61 HIS B O 1
ATOM 1687 N N . GLU B 1 62 ? 3.205 28.531 13.5 1 93.31 62 GLU B N 1
ATOM 1688 C CA . GLU B 1 62 ? 2.064 29.328 13.055 1 93.31 62 GLU B CA 1
ATOM 1689 C C . GLU B 1 62 ? 0.986 28.453 12.43 1 93.31 62 GLU B C 1
ATOM 1691 O O . GLU B 1 62 ? 1.285 27.391 11.883 1 93.31 62 GLU B O 1
ATOM 1696 N N . LYS B 1 63 ? -0.199 28.922 12.516 1 93.25 63 LYS B N 1
ATOM 1697 C CA . LYS B 1 63 ? -1.349 28.219 11.961 1 93.25 63 LYS B CA 1
ATOM 1698 C C . LYS B 1 63 ? -1.146 27.906 10.484 1 93.25 63 LYS B C 1
ATOM 1700 O O . LYS B 1 63 ? -1.438 26.797 10.023 1 93.25 63 LYS B O 1
ATOM 1705 N N . SER B 1 64 ? -0.578 28.828 9.773 1 93.19 64 SER B N 1
ATOM 1706 C CA . SER B 1 64 ? -0.382 28.688 8.336 1 93.19 64 SER B CA 1
ATOM 1707 C C . SER B 1 64 ? 0.594 27.562 8.0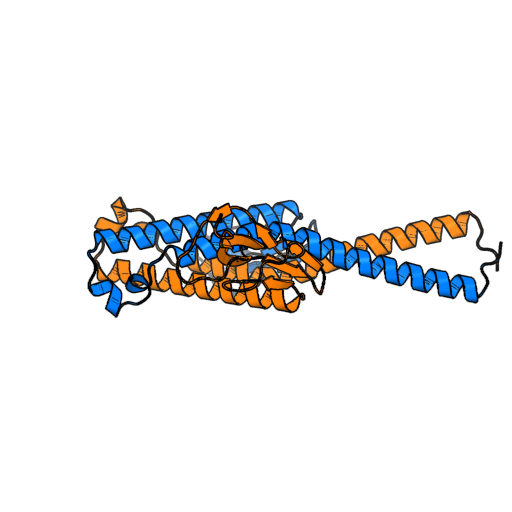23 1 93.19 64 SER B C 1
ATOM 1709 O O . SER B 1 64 ? 0.404 26.812 7.059 1 93.19 64 SER B O 1
ATOM 1711 N N . ASP B 1 65 ? 1.559 27.359 8.828 1 94.44 65 ASP B N 1
ATOM 1712 C CA . ASP B 1 65 ? 2.557 26.312 8.633 1 94.44 65 ASP B CA 1
ATOM 1713 C C . ASP B 1 65 ? 1.962 24.938 8.898 1 94.44 65 ASP B C 1
ATOM 1715 O O . ASP B 1 65 ? 2.244 23.984 8.164 1 94.44 65 ASP B O 1
ATOM 1719 N N . ILE B 1 66 ? 1.174 24.938 9.906 1 94.62 66 ILE B N 1
ATOM 1720 C CA . ILE B 1 66 ? 0.541 23.672 10.25 1 94.62 66 ILE B CA 1
ATOM 1721 C C . ILE B 1 66 ? -0.429 23.266 9.148 1 94.62 66 ILE B C 1
ATOM 1723 O O . ILE B 1 66 ? -0.47 22.094 8.758 1 94.62 66 ILE B O 1
ATOM 1727 N N . THR B 1 67 ? -1.107 24.25 8.703 1 95 67 THR B N 1
ATOM 1728 C CA . THR B 1 67 ? -2.047 24.016 7.613 1 95 67 THR B CA 1
ATOM 1729 C C . THR B 1 67 ? -1.319 23.484 6.383 1 95 67 THR B C 1
ATOM 1731 O O . THR B 1 67 ? -1.787 22.531 5.734 1 95 67 THR B O 1
ATOM 1734 N N . GLU B 1 68 ? -0.236 23.984 6.109 1 95.06 68 GLU B N 1
ATOM 1735 C CA . GLU B 1 68 ? 0.548 23.547 4.957 1 95.06 68 GLU B CA 1
ATOM 1736 C C . GLU B 1 68 ? 0.991 22.094 5.105 1 95.06 68 GLU B C 1
ATOM 1738 O O . GLU B 1 68 ? 0.935 21.312 4.148 1 95.06 68 GLU B O 1
ATOM 1743 N N . GLN B 1 69 ? 1.421 21.781 6.27 1 96.12 69 GLN B N 1
ATOM 1744 C CA . GLN B 1 69 ? 1.838 20.406 6.523 1 96.12 69 GLN B CA 1
ATOM 1745 C C . GLN B 1 69 ? 0.668 19.438 6.363 1 96.12 69 GLN B C 1
ATOM 1747 O O . GLN B 1 69 ? 0.827 18.344 5.801 1 96.12 69 GLN B O 1
ATOM 1752 N N . LEU B 1 70 ? -0.469 19.828 6.863 1 96.44 70 LEU B N 1
ATOM 1753 C CA . LEU B 1 70 ? -1.658 18.984 6.77 1 96.44 70 LEU B CA 1
ATOM 1754 C C . LEU B 1 70 ? -2.053 18.766 5.312 1 96.44 70 LEU B C 1
ATOM 1756 O O . LEU B 1 70 ? -2.283 17.625 4.895 1 96.44 70 LEU B O 1
ATOM 1760 N N . ILE B 1 71 ? -2.053 19.797 4.574 1 96 71 ILE B N 1
ATOM 1761 C CA . ILE B 1 71 ? -2.488 19.719 3.184 1 96 71 ILE B CA 1
ATOM 1762 C C . ILE B 1 71 ? -1.481 18.906 2.367 1 96 71 ILE B C 1
ATOM 1764 O O . ILE B 1 71 ? -1.867 18.078 1.54 1 96 71 ILE B O 1
ATOM 1768 N N . ASN B 1 72 ? -0.226 19.141 2.594 1 96.31 72 ASN B N 1
ATOM 1769 C CA . ASN B 1 72 ? 0.807 18.375 1.893 1 96.31 72 ASN B CA 1
ATOM 1770 C C . ASN B 1 72 ? 0.719 16.891 2.203 1 96.31 72 ASN B C 1
ATOM 1772 O O . ASN B 1 72 ? 0.818 16.047 1.301 1 96.31 72 ASN B O 1
ATOM 1776 N N . LEU B 1 73 ? 0.561 16.625 3.428 1 97.44 73 LEU B N 1
ATOM 1777 C CA . LEU B 1 73 ? 0.451 15.227 3.826 1 97.44 73 LEU B CA 1
ATOM 1778 C C . LEU B 1 73 ? -0.797 14.586 3.227 1 97.44 73 LEU B C 1
ATOM 1780 O O . LEU B 1 73 ? -0.735 13.477 2.693 1 97.44 73 LEU B O 1
ATOM 1784 N N . TYR B 1 74 ? -1.894 15.273 3.328 1 97.38 74 TYR B N 1
ATOM 1785 C CA . TYR B 1 74 ? -3.137 14.742 2.775 1 97.38 74 TYR B CA 1
ATOM 1786 C C . TYR B 1 74 ? -3.002 14.484 1.279 1 97.38 74 TYR B C 1
ATOM 1788 O O . TYR B 1 74 ? -3.428 13.438 0.784 1 97.38 74 TYR B O 1
ATOM 1796 N N . THR B 1 75 ? -2.381 15.391 0.603 1 96.62 75 THR B N 1
ATOM 1797 C CA . THR B 1 75 ? -2.189 15.266 -0.837 1 96.62 75 THR B CA 1
ATOM 1798 C C . THR B 1 75 ? -1.279 14.078 -1.154 1 96.62 75 THR B C 1
ATOM 1800 O O . THR B 1 75 ? -1.576 13.281 -2.049 1 96.62 75 THR B O 1
ATOM 1803 N N . GLY B 1 76 ? -0.209 13.953 -0.44 1 96.56 76 GLY B N 1
ATOM 1804 C CA . GLY B 1 76 ? 0.7 12.836 -0.632 1 96.56 76 GLY B CA 1
ATOM 1805 C C . GLY B 1 76 ? 0.05 11.484 -0.384 1 96.56 76 GLY B C 1
ATOM 1806 O O . GLY B 1 76 ? 0.281 10.531 -1.13 1 96.56 76 GLY B O 1
ATOM 1807 N N . VAL B 1 77 ? -0.706 11.43 0.652 1 97.25 77 VAL B N 1
ATOM 1808 C CA . VAL B 1 77 ? -1.386 10.188 1.004 1 97.25 77 VAL B CA 1
ATOM 1809 C C . VAL B 1 77 ? -2.453 9.867 -0.041 1 97.25 77 VAL B C 1
ATOM 1811 O O . VAL B 1 77 ? -2.633 8.711 -0.418 1 97.25 77 VAL B O 1
ATOM 1814 N N . SER B 1 78 ? -3.146 10.891 -0.499 1 97.38 78 SER B N 1
ATOM 1815 C CA . SER B 1 78 ? -4.133 10.703 -1.556 1 97.38 78 SER B CA 1
ATOM 1816 C C . SER B 1 78 ? -3.492 10.148 -2.824 1 97.38 78 SER B C 1
ATOM 1818 O O . SER B 1 78 ? -4.051 9.266 -3.477 1 97.38 78 SER B O 1
ATOM 1820 N N . MET B 1 79 ? -2.375 10.695 -3.158 1 96.38 79 MET B N 1
ATOM 1821 C CA . MET B 1 79 ? -1.636 10.195 -4.312 1 96.38 79 MET B CA 1
ATOM 1822 C C . MET B 1 79 ? -1.231 8.742 -4.109 1 96.38 79 MET B C 1
ATOM 1824 O O . MET B 1 79 ? -1.271 7.941 -5.047 1 96.38 79 MET B O 1
ATOM 1828 N N . THR B 1 80 ? -0.772 8.406 -2.902 1 97.69 80 THR B N 1
ATOM 1829 C CA . THR B 1 80 ? -0.426 7.027 -2.582 1 97.69 80 THR B CA 1
ATOM 1830 C C . THR B 1 80 ? -1.618 6.102 -2.814 1 97.69 80 THR B C 1
ATOM 1832 O O . THR B 1 80 ? -1.48 5.051 -3.441 1 97.69 80 THR B O 1
ATOM 1835 N N . GLU B 1 81 ? -2.744 6.48 -2.266 1 96.5 81 GLU B N 1
ATOM 1836 C CA . GLU B 1 81 ? -3.961 5.688 -2.4 1 96.5 81 GLU B CA 1
ATOM 1837 C C . GLU B 1 81 ? -4.32 5.473 -3.867 1 96.5 81 GLU B C 1
ATOM 1839 O O . GLU B 1 81 ? -4.645 4.355 -4.277 1 96.5 81 GLU B O 1
ATOM 1844 N N . ALA B 1 82 ? -4.262 6.512 -4.613 1 96.56 82 ALA B N 1
ATOM 1845 C CA . ALA B 1 82 ? -4.566 6.43 -6.039 1 96.56 82 ALA B CA 1
ATOM 1846 C C . ALA B 1 82 ? -3.613 5.473 -6.75 1 96.56 82 ALA B C 1
ATOM 1848 O O . ALA B 1 82 ? -4.039 4.648 -7.562 1 96.56 82 ALA B O 1
ATOM 1849 N N . GLU B 1 83 ? -2.33 5.625 -6.434 1 96.75 83 GLU B N 1
ATOM 1850 C CA . GLU B 1 83 ? -1.325 4.762 -7.051 1 96.75 83 GLU B CA 1
ATOM 1851 C C . GLU B 1 83 ? -1.537 3.303 -6.66 1 96.75 83 GLU B C 1
ATOM 1853 O O . GLU B 1 83 ? -1.377 2.404 -7.488 1 96.75 83 GLU B O 1
ATOM 1858 N N . LEU B 1 84 ? -1.825 3.039 -5.453 1 96.62 84 LEU B N 1
ATOM 1859 C CA . LEU B 1 84 ? -2.104 1.692 -4.965 1 96.62 84 LEU B CA 1
ATOM 1860 C C . LEU B 1 84 ? -3.295 1.086 -5.699 1 96.62 84 LEU B C 1
ATOM 1862 O O . LEU B 1 84 ? -3.238 -0.063 -6.141 1 96.62 84 LEU B O 1
ATOM 1866 N N . GLN B 1 85 ? -4.34 1.856 -5.809 1 95.12 85 GLN B N 1
ATOM 1867 C CA . GLN B 1 85 ? -5.535 1.382 -6.504 1 95.12 85 GLN B CA 1
ATOM 1868 C C . GLN B 1 85 ? -5.227 1.049 -7.961 1 95.12 85 GLN B C 1
ATOM 1870 O O . GLN B 1 85 ? -5.711 0.047 -8.492 1 95.12 85 GLN B O 1
ATOM 1875 N N . LYS B 1 86 ? -4.484 1.881 -8.57 1 96.25 86 LYS B N 1
ATOM 1876 C CA . LYS B 1 86 ? -4.066 1.637 -9.953 1 96.25 86 LYS B CA 1
ATOM 1877 C C . LYS B 1 86 ? -3.312 0.315 -10.07 1 96.25 86 LYS B C 1
ATOM 1879 O O . LYS B 1 86 ? -3.557 -0.464 -10.992 1 96.25 86 LYS B O 1
ATOM 1884 N N . THR B 1 87 ? -2.379 0.093 -9.141 1 96.19 87 THR B N 1
ATOM 1885 C CA . THR B 1 87 ? -1.597 -1.138 -9.133 1 96.19 87 THR B CA 1
ATOM 1886 C C . THR B 1 87 ? -2.502 -2.354 -8.953 1 96.19 87 THR B C 1
ATOM 1888 O O . THR B 1 87 ? -2.379 -3.34 -9.68 1 96.19 87 THR B O 1
ATOM 1891 N N . LEU B 1 88 ? -3.426 -2.301 -8.016 1 95.12 88 LEU B N 1
ATOM 1892 C CA . LEU B 1 88 ? -4.359 -3.398 -7.785 1 95.12 88 LEU B CA 1
ATOM 1893 C C . LEU B 1 88 ? -5.18 -3.686 -9.039 1 95.12 88 LEU B C 1
ATOM 1895 O O . LEU B 1 88 ? -5.355 -4.848 -9.414 1 95.12 88 LEU B O 1
ATOM 1899 N N . LYS B 1 89 ? -5.625 -2.662 -9.672 1 94.75 89 LYS B N 1
ATOM 1900 C CA . LYS B 1 89 ? -6.414 -2.812 -10.891 1 94.75 89 LYS B CA 1
ATOM 1901 C C . LYS B 1 89 ? -5.605 -3.5 -11.992 1 94.75 89 LYS B C 1
ATOM 1903 O O . LYS B 1 89 ? -6.133 -4.332 -12.727 1 94.75 89 LYS B O 1
ATOM 1908 N N . ARG B 1 90 ? -4.355 -3.182 -12.078 1 93.56 90 ARG B N 1
ATOM 1909 C CA . ARG B 1 90 ? -3.473 -3.779 -13.07 1 93.56 90 ARG B CA 1
ATOM 1910 C C . ARG B 1 90 ? -3.367 -5.289 -12.875 1 93.56 90 ARG B C 1
ATOM 1912 O O . ARG B 1 90 ? -3.104 -6.027 -13.828 1 93.56 90 ARG B O 1
ATOM 1919 N N . TYR B 1 91 ? -3.553 -5.715 -11.734 1 91.75 91 TYR B N 1
ATOM 1920 C CA . TYR B 1 91 ? -3.467 -7.137 -11.43 1 91.75 91 TYR B CA 1
ATOM 1921 C C . TYR B 1 91 ? -4.855 -7.75 -11.273 1 91.75 91 TYR B C 1
ATOM 1923 O O . TYR B 1 91 ? -5.016 -8.773 -10.609 1 91.75 91 TYR B O 1
ATOM 1931 N N . ASP B 1 92 ? -5.852 -7.023 -11.75 1 92.81 92 ASP B N 1
ATOM 1932 C CA . ASP B 1 92 ? -7.234 -7.488 -11.859 1 92.81 92 ASP B CA 1
ATOM 1933 C C . ASP B 1 92 ? -7.891 -7.582 -10.484 1 92.81 92 ASP B C 1
ATOM 1935 O O . ASP B 1 92 ? -8.742 -8.445 -10.258 1 92.81 92 ASP B O 1
ATOM 1939 N N . ILE B 1 93 ? -7.398 -6.902 -9.633 1 94.25 93 ILE B N 1
ATOM 1940 C CA . ILE B 1 93 ? -8.039 -6.762 -8.328 1 94.25 93 ILE B CA 1
ATOM 1941 C C . ILE B 1 93 ? -8.938 -5.523 -8.328 1 94.25 93 ILE B C 1
ATOM 1943 O O . ILE B 1 93 ? -8.461 -4.406 -8.547 1 94.25 93 ILE B O 1
ATOM 1947 N N . GLN B 1 94 ? -10.195 -5.762 -8.086 1 93.94 94 GLN B N 1
ATOM 1948 C CA . GLN B 1 94 ? -11.156 -4.668 -8.18 1 93.94 94 GLN B CA 1
ATOM 1949 C C . GLN B 1 94 ? -11.844 -4.422 -6.84 1 93.94 94 GLN B C 1
ATOM 1951 O O . GLN B 1 94 ? -12.188 -5.367 -6.129 1 93.94 94 GLN B O 1
ATOM 1956 N N . VAL B 1 95 ? -12.008 -3.135 -6.613 1 94.19 95 VAL B N 1
ATOM 1957 C CA . VAL B 1 95 ? -12.68 -2.736 -5.379 1 94.19 95 VAL B CA 1
ATOM 1958 C C . VAL B 1 95 ? -14.195 -2.855 -5.547 1 94.19 95 VAL B C 1
ATOM 1960 O O . VAL B 1 95 ? -14.727 -2.602 -6.629 1 94.19 95 VAL B O 1
ATOM 1963 N N . ASP B 1 96 ? -14.859 -3.318 -4.52 1 93.56 96 ASP B N 1
ATOM 1964 C CA . ASP B 1 96 ? -16.312 -3.365 -4.457 1 93.56 96 ASP B CA 1
ATOM 1965 C C . ASP B 1 96 ? -16.844 -2.496 -3.318 1 93.56 96 ASP B C 1
ATOM 1967 O O . ASP B 1 96 ? -16.75 -2.871 -2.148 1 93.56 96 ASP B O 1
ATOM 1971 N N . ASN B 1 97 ? -17.375 -1.332 -3.664 1 94.5 97 ASN B N 1
ATOM 1972 C CA . ASN B 1 97 ? -18.047 -0.431 -2.73 1 94.5 97 ASN B CA 1
ATOM 1973 C C . ASN B 1 97 ? -19.547 -0.39 -2.969 1 94.5 97 ASN B C 1
ATOM 1975 O O . ASN B 1 97 ? -20.062 0.555 -3.568 1 94.5 97 ASN B O 1
ATOM 1979 N N . PRO B 1 98 ? -20.281 -1.311 -2.418 1 95.69 98 PRO B N 1
ATOM 1980 C CA . PRO B 1 98 ? -21.672 -1.536 -2.84 1 95.69 98 PRO B CA 1
ATOM 1981 C C . PRO B 1 98 ? -22.672 -0.719 -2.029 1 95.69 98 PRO B C 1
ATOM 1983 O O . PRO B 1 98 ? -23.672 -1.26 -1.556 1 95.69 98 PRO B O 1
ATOM 1986 N N . ILE B 1 99 ? -22.469 0.545 -1.893 1 94.25 99 ILE B N 1
ATOM 1987 C CA . ILE B 1 99 ? -23.422 1.399 -1.192 1 94.25 99 ILE B CA 1
ATOM 1988 C C . ILE B 1 99 ? -24.703 1.493 -1.994 1 94.25 99 ILE B C 1
ATOM 1990 O O . ILE B 1 99 ? -24.688 1.604 -3.223 1 94.25 99 ILE B O 1
ATOM 1994 N N . ASP B 1 100 ? -25.828 1.363 -1.303 1 94.75 100 ASP B N 1
ATOM 1995 C CA . ASP B 1 100 ? -27.172 1.522 -1.834 1 94.75 100 ASP B CA 1
ATOM 1996 C C . ASP B 1 100 ? -27.531 0.381 -2.785 1 94.75 100 ASP B C 1
ATOM 1998 O O . ASP B 1 100 ? -28.562 0.425 -3.459 1 94.75 100 ASP B O 1
ATOM 2002 N N . GLN B 1 101 ? -26.734 -0.566 -2.896 1 96.12 101 GLN B N 1
ATOM 2003 C CA . GLN B 1 101 ? -27.016 -1.757 -3.691 1 96.12 101 GLN B CA 1
ATOM 2004 C C . GLN B 1 101 ? -27.734 -2.816 -2.859 1 96.12 101 GLN B C 1
ATOM 2006 O O . GLN B 1 101 ? -27.781 -2.729 -1.631 1 96.12 101 GLN B O 1
ATOM 2011 N N . VAL B 1 102 ? -28.297 -3.754 -3.648 1 96.56 102 VAL B N 1
ATOM 2012 C CA . VAL B 1 102 ? -28.953 -4.879 -2.986 1 96.56 102 VAL B CA 1
ATOM 2013 C C . VAL B 1 102 ? -27.891 -5.812 -2.4 1 96.56 102 VAL B C 1
ATOM 2015 O O . VAL B 1 102 ? -26.875 -6.098 -3.045 1 96.56 102 VAL B O 1
ATOM 2018 N N . PHE B 1 103 ? -28.188 -6.246 -1.19 1 97.06 103 PHE B N 1
ATOM 2019 C CA . PHE B 1 103 ? -27.281 -7.148 -0.494 1 97.06 103 PHE B CA 1
ATOM 2020 C C . PHE B 1 103 ? -27.141 -8.469 -1.242 1 97.06 103 PHE B C 1
ATOM 2022 O O . PHE B 1 103 ? -28.156 -9.062 -1.652 1 97.06 103 PHE B O 1
ATOM 2029 N N . ASP B 1 104 ? -25.953 -8.828 -1.5 1 96.25 104 ASP B N 1
ATOM 2030 C CA . ASP B 1 104 ? -25.625 -10.117 -2.104 1 96.25 104 ASP B CA 1
ATOM 2031 C C . ASP B 1 104 ? -24.734 -10.945 -1.183 1 96.25 104 ASP B C 1
ATOM 2033 O O . ASP B 1 104 ? -23.547 -10.625 -1.003 1 96.25 104 ASP B O 1
ATOM 2037 N N . PRO B 1 105 ? -25.203 -12.008 -0.637 1 95.12 105 PRO B N 1
ATOM 2038 C CA . PRO B 1 105 ? -24.438 -12.797 0.331 1 95.12 105 PRO B CA 1
ATOM 2039 C C . PRO B 1 105 ? -23.156 -13.391 -0.267 1 95.12 105 PRO B C 1
ATOM 2041 O O . PRO B 1 105 ? -22.266 -13.812 0.47 1 95.12 105 PRO B O 1
ATOM 2044 N N . ASN B 1 106 ? -23.031 -13.453 -1.537 1 93.31 106 ASN B N 1
ATOM 2045 C CA . ASN B 1 106 ? -21.828 -13.977 -2.186 1 93.31 106 ASN B CA 1
ATOM 2046 C C . ASN B 1 106 ? -20.719 -12.938 -2.236 1 93.31 106 ASN B C 1
ATOM 2048 O O . ASN B 1 106 ? -19.547 -13.273 -2.412 1 93.31 106 ASN B O 1
ATOM 2052 N N . LYS B 1 107 ? -21.109 -11.734 -2.107 1 94.88 107 LYS B N 1
ATOM 2053 C CA . LYS B 1 107 ? -20.172 -10.641 -2.283 1 94.88 107 LYS B CA 1
ATOM 2054 C C . LYS B 1 107 ? -20.062 -9.797 -1.015 1 94.88 107 LYS B C 1
ATOM 2056 O O . LYS B 1 107 ? -19.094 -9.047 -0.847 1 94.88 107 LYS B O 1
ATOM 2061 N N . HIS B 1 108 ? -21.062 -9.953 -0.19 1 97.44 108 HIS B N 1
ATOM 2062 C CA . HIS B 1 108 ? -21.141 -9.055 0.955 1 97.44 108 HIS B CA 1
ATOM 2063 C C . HIS B 1 108 ? -21.266 -9.828 2.26 1 97.44 108 HIS B C 1
ATOM 2065 O O . HIS B 1 108 ? -21.75 -10.961 2.27 1 97.44 108 HIS B O 1
ATOM 2071 N N . GLU B 1 109 ? -20.703 -9.297 3.281 1 97.44 109 GLU B N 1
ATOM 2072 C CA . GLU B 1 109 ? -20.891 -9.758 4.656 1 97.44 109 GLU B CA 1
ATOM 2073 C C . GLU B 1 109 ? -21.656 -8.742 5.484 1 97.44 109 GLU B C 1
ATOM 2075 O O . GLU B 1 109 ? -21.188 -7.633 5.719 1 97.44 109 GLU B O 1
ATOM 2080 N N . ALA B 1 110 ? -22.797 -9.172 5.945 1 96.69 110 ALA B N 1
ATOM 2081 C CA . ALA B 1 110 ? -23.609 -8.273 6.77 1 96.69 110 ALA B CA 1
ATOM 2082 C C . ALA B 1 110 ? -23.094 -8.242 8.203 1 96.69 110 ALA B C 1
ATOM 2084 O O . ALA B 1 110 ? -23.156 -9.242 8.914 1 96.69 110 ALA B O 1
ATOM 2085 N N . VAL B 1 111 ? -22.609 -7.121 8.594 1 96.12 111 VAL B N 1
ATOM 2086 C CA . VAL B 1 111 ? -22.047 -7.004 9.93 1 96.12 111 VAL B CA 1
ATOM 2087 C C . VAL B 1 111 ? -23.125 -6.535 10.906 1 96.12 111 VAL B C 1
ATOM 2089 O O . VAL B 1 111 ? -23.062 -6.836 12.102 1 96.12 111 VAL B O 1
ATOM 2092 N N . PHE B 1 112 ? -24.094 -5.75 10.422 1 93.69 112 PHE B N 1
ATOM 2093 C CA . PHE B 1 112 ? -25.234 -5.344 11.227 1 93.69 112 PHE B CA 1
ATOM 2094 C C . PHE B 1 112 ? -26.406 -4.961 10.336 1 93.69 112 PHE B C 1
ATOM 2096 O O . PHE B 1 112 ? -26.25 -4.801 9.125 1 93.69 112 PHE B O 1
ATOM 2103 N N . GLN B 1 113 ? -27.547 -4.984 11.031 1 94.62 113 GLN B N 1
ATOM 2104 C CA . GLN B 1 113 ? -28.781 -4.578 10.375 1 94.62 113 GLN B CA 1
ATOM 2105 C C . GLN B 1 113 ? -29.531 -3.52 11.188 1 94.62 113 GLN B C 1
ATOM 2107 O O . GLN B 1 113 ? -29.531 -3.568 12.422 1 94.62 113 GLN B O 1
ATOM 2112 N N . ALA B 1 114 ? -30.016 -2.486 10.461 1 93.88 114 ALA B N 1
ATOM 2113 C CA . ALA B 1 114 ? -30.766 -1.436 11.148 1 93.88 114 ALA B CA 1
ATOM 2114 C C . ALA B 1 114 ? -31.844 -0.852 10.242 1 93.88 114 ALA B C 1
ATOM 2116 O O . ALA B 1 114 ? -31.672 -0.788 9.023 1 93.88 114 ALA B O 1
ATOM 2117 N N . PRO B 1 115 ? -33 -0.532 10.93 1 92 115 PRO B N 1
ATOM 2118 C CA . PRO B 1 115 ? -34 0.192 10.125 1 92 115 PRO B CA 1
ATOM 2119 C C . PRO B 1 115 ? -33.531 1.585 9.719 1 92 115 PRO B C 1
ATOM 2121 O O . PRO B 1 115 ? -32.969 2.316 10.547 1 92 115 PRO B O 1
ATOM 2124 N N . VAL B 1 116 ? -33.531 1.866 8.438 1 90.06 116 VAL B N 1
ATOM 2125 C CA . VAL B 1 116 ? -33.156 3.186 7.938 1 90.06 116 VAL B CA 1
ATOM 2126 C C . VAL B 1 116 ? -34.312 3.799 7.176 1 90.06 116 VAL B C 1
ATOM 2128 O O . VAL B 1 116 ? -34.781 3.238 6.18 1 90.06 116 VAL B O 1
ATOM 2131 N N . PRO B 1 117 ? -34.688 4.91 7.742 1 87.69 117 PRO B N 1
ATOM 2132 C CA . PRO B 1 117 ? -35.844 5.543 7.074 1 87.69 117 PRO B CA 1
ATOM 2133 C C . PRO B 1 117 ? -35.562 5.863 5.605 1 87.69 117 PRO B C 1
ATOM 2135 O O . PRO B 1 117 ? -34.406 6.199 5.25 1 87.69 117 PRO B O 1
ATOM 2138 N N . ASP B 1 118 ? -36.5 5.633 4.695 1 88.75 118 ASP B N 1
ATOM 2139 C CA . ASP B 1 118 ? -36.469 6.047 3.297 1 88.75 118 ASP B CA 1
ATOM 2140 C C . ASP B 1 118 ? -35.531 5.176 2.471 1 88.75 118 ASP B C 1
ATOM 2142 O O . ASP B 1 118 ? -35.125 5.566 1.376 1 88.75 118 ASP B O 1
ATOM 2146 N N . LYS B 1 119 ? -35.062 4.168 3.135 1 90.5 119 LYS B N 1
ATOM 2147 C CA . LYS B 1 119 ? -34.25 3.25 2.34 1 90.5 119 LYS B CA 1
ATOM 2148 C C . LYS B 1 119 ? -34.938 1.896 2.188 1 90.5 119 LYS B C 1
ATOM 2150 O O . LYS B 1 119 ? -35.688 1.468 3.076 1 90.5 119 LYS B O 1
ATOM 2155 N N . GLU B 1 120 ? -34.719 1.243 1.076 1 92.31 120 GLU B N 1
ATOM 2156 C CA . GLU B 1 120 ? -35.344 -0.041 0.765 1 92.31 120 GLU B CA 1
ATOM 2157 C C . GLU B 1 120 ? -34.719 -1.166 1.596 1 92.31 120 GLU B C 1
ATOM 2159 O O . GLU B 1 120 ? -33.5 -1.29 1.675 1 92.31 120 GLU B O 1
ATOM 2164 N N . PRO B 1 121 ? -35.625 -1.945 2.221 1 93.62 121 PRO B N 1
ATOM 2165 C CA . PRO B 1 121 ? -35.094 -3.107 2.938 1 93.62 121 PRO B CA 1
ATOM 2166 C C . PRO B 1 121 ? -34.219 -4.008 2.053 1 93.62 121 PRO B C 1
ATOM 2168 O O . PRO B 1 121 ? -34.531 -4.195 0.873 1 93.62 121 PRO B O 1
ATOM 2171 N N . GLY B 1 122 ? -33.125 -4.508 2.688 1 94.62 122 GLY B N 1
ATOM 2172 C CA . GLY B 1 122 ? -32.25 -5.418 1.958 1 94.62 122 GLY B CA 1
ATOM 2173 C C . GLY B 1 122 ? -31.141 -4.707 1.199 1 94.62 122 GLY B C 1
ATOM 2174 O O . GLY B 1 122 ? -30.281 -5.355 0.588 1 94.62 122 GLY B O 1
ATOM 2175 N N . THR B 1 123 ? -31.156 -3.418 1.291 1 96.31 123 THR B N 1
ATOM 2176 C CA . THR B 1 123 ? -30.125 -2.645 0.609 1 96.31 123 THR B CA 1
ATOM 2177 C C . THR B 1 123 ? -29 -2.264 1.575 1 96.31 123 THR B C 1
ATOM 2179 O O . THR B 1 123 ? -29.219 -2.234 2.791 1 96.31 123 THR B O 1
ATOM 2182 N N . ILE B 1 124 ? -27.875 -2.025 1.019 1 97.12 124 ILE B N 1
ATOM 2183 C CA . ILE B 1 124 ? -26.703 -1.684 1.813 1 97.12 124 ILE B CA 1
ATOM 2184 C C . ILE B 1 124 ? -26.672 -0.181 2.08 1 97.12 124 ILE B C 1
ATOM 2186 O O . ILE B 1 124 ? -26.688 0.623 1.146 1 97.12 124 ILE B O 1
ATOM 2190 N N . PHE B 1 125 ? -26.672 0.201 3.396 1 95.62 125 PHE B N 1
ATOM 2191 C CA . PHE B 1 125 ? -26.734 1.626 3.699 1 95.62 125 PHE B CA 1
ATOM 2192 C C . PHE B 1 125 ? -25.391 2.131 4.207 1 95.62 125 PHE B C 1
ATOM 2194 O O . PHE B 1 125 ? -25.141 3.338 4.262 1 95.62 125 PHE B O 1
ATOM 2201 N N . VAL B 1 126 ? -24.531 1.221 4.562 1 94.94 126 VAL B N 1
ATOM 2202 C CA . VAL B 1 126 ? -23.188 1.622 4.977 1 94.94 126 VAL B CA 1
ATOM 2203 C C . VAL B 1 126 ? -22.203 0.515 4.645 1 94.94 126 VAL B C 1
ATOM 2205 O O . VAL B 1 126 ? -22.531 -0.67 4.727 1 94.94 126 VAL B O 1
ATOM 2208 N N . VAL B 1 127 ? -21.062 0.966 4.219 1 95.31 127 VAL B N 1
ATOM 2209 C CA . VAL B 1 127 ? -19.953 0.05 3.986 1 95.31 127 VAL B CA 1
ATOM 2210 C C . VAL B 1 127 ? -18.875 0.276 5.035 1 95.31 127 VAL B C 1
ATOM 2212 O O . VAL B 1 127 ? -18.234 1.329 5.059 1 95.31 127 VAL B O 1
ATOM 2215 N N . GLN B 1 128 ? -18.719 -0.696 5.914 1 92.81 128 GLN B N 1
ATOM 2216 C CA . GLN B 1 128 ? -17.688 -0.592 6.949 1 92.81 128 GLN B CA 1
ATOM 2217 C C . GLN B 1 128 ? -16.297 -0.871 6.379 1 92.81 128 GLN B C 1
ATOM 2219 O O . GLN B 1 128 ? -15.344 -0.161 6.691 1 92.81 128 GLN B O 1
ATOM 2224 N N . LYS B 1 129 ? -16.203 -1.985 5.598 1 93.75 129 LYS B N 1
ATOM 2225 C CA . LYS B 1 129 ? -14.984 -2.332 4.867 1 93.75 129 LYS B CA 1
ATOM 2226 C C . LYS B 1 129 ? -15.297 -2.656 3.408 1 93.75 129 LYS B C 1
ATOM 2228 O O . LYS B 1 129 ? -16.219 -3.426 3.121 1 93.75 129 LYS B O 1
ATOM 2233 N N . LYS B 1 130 ? -14.562 -2.037 2.555 1 95.25 130 LYS B N 1
ATOM 2234 C CA . LYS B 1 130 ? -14.75 -2.297 1.13 1 95.25 130 LYS B CA 1
ATOM 2235 C C . LYS B 1 130 ? -14.391 -3.74 0.783 1 95.25 130 LYS B C 1
ATOM 2237 O O . LYS B 1 130 ? -13.578 -4.363 1.462 1 95.25 130 LYS B O 1
ATOM 2242 N N . GLY B 1 131 ? -15.062 -4.23 -0.222 1 95.69 131 GLY B N 1
ATOM 2243 C CA . GLY B 1 131 ? -14.742 -5.551 -0.745 1 95.69 131 GLY B CA 1
ATOM 2244 C C . GLY B 1 131 ? -13.758 -5.508 -1.897 1 95.69 131 GLY B C 1
ATOM 2245 O O . GLY B 1 131 ? -13.516 -4.449 -2.479 1 95.69 131 GLY B O 1
ATOM 2246 N N . TYR B 1 132 ? -13.156 -6.699 -2.115 1 96.25 132 TYR B N 1
ATOM 2247 C CA . TYR B 1 132 ? -12.219 -6.828 -3.229 1 96.25 132 TYR B CA 1
ATOM 2248 C C . TYR B 1 132 ? -12.391 -8.164 -3.934 1 96.25 132 TYR B C 1
ATOM 2250 O O . TYR B 1 132 ? -12.68 -9.18 -3.293 1 96.25 132 TYR B O 1
ATOM 2258 N N . SER B 1 133 ? -12.281 -8.062 -5.188 1 94.62 133 SER B N 1
ATOM 2259 C CA . SER B 1 133 ? -12.352 -9.281 -5.992 1 94.62 133 SER B CA 1
ATOM 2260 C C . SER B 1 133 ? -11.164 -9.391 -6.938 1 94.62 133 SER B C 1
ATOM 2262 O O . SER B 1 133 ? -10.594 -8.383 -7.348 1 94.62 133 SER B O 1
ATOM 2264 N N . LEU B 1 134 ? -10.727 -10.594 -7.168 1 91.94 134 LEU B N 1
ATOM 2265 C CA . LEU B 1 134 ? -9.711 -10.93 -8.164 1 91.94 134 LEU B CA 1
ATOM 2266 C C . LEU B 1 134 ? -10.328 -11.68 -9.336 1 91.94 134 LEU B C 1
ATOM 2268 O O . LEU B 1 134 ? -10.742 -12.836 -9.195 1 91.94 134 LEU B O 1
ATOM 2272 N N . LYS B 1 135 ? -10.312 -10.938 -10.391 1 86 135 LYS B N 1
ATOM 2273 C CA . LYS B 1 135 ? -11.039 -11.469 -11.547 1 86 135 LYS B CA 1
ATOM 2274 C C . LYS B 1 135 ? -12.492 -11.773 -11.188 1 86 135 LYS B C 1
ATOM 2276 O O . LYS B 1 135 ? -13.242 -10.883 -10.789 1 86 135 LYS B O 1
ATOM 2281 N N . ASN B 1 136 ? -12.953 -12.875 -11.07 1 81.88 136 ASN B N 1
ATOM 2282 C CA . ASN B 1 136 ? -14.352 -13.164 -10.781 1 81.88 136 ASN B CA 1
ATOM 2283 C C . ASN B 1 136 ? -14.5 -13.922 -9.461 1 81.88 136 ASN B C 1
ATOM 2285 O O . ASN B 1 136 ? -15.523 -14.562 -9.227 1 81.88 136 ASN B O 1
ATOM 2289 N N . ARG B 1 137 ? -13.484 -13.664 -8.695 1 90.12 137 ARG B N 1
ATOM 2290 C CA . ARG B 1 137 ? -13.516 -14.32 -7.391 1 90.12 137 ARG B CA 1
ATOM 2291 C C . ARG B 1 137 ? -13.367 -13.305 -6.266 1 90.12 137 ARG B C 1
ATOM 2293 O O . ARG B 1 137 ? -12.531 -12.398 -6.344 1 90.12 137 ARG B O 1
ATOM 2300 N N . VAL B 1 138 ? -14.242 -13.594 -5.309 1 94.06 138 VAL B N 1
ATOM 2301 C CA . VAL B 1 138 ? -14.203 -12.68 -4.172 1 94.06 138 VAL B CA 1
ATOM 2302 C C . VAL B 1 138 ? -12.93 -12.914 -3.365 1 94.06 138 VAL B C 1
ATOM 2304 O O . VAL B 1 138 ? -12.656 -14.031 -2.926 1 94.06 138 VAL B O 1
ATOM 2307 N N . LEU B 1 139 ? -12.109 -11.953 -3.256 1 94.06 139 LEU B N 1
ATOM 2308 C CA . LEU B 1 139 ? -10.922 -11.992 -2.408 1 94.06 139 LEU B CA 1
ATOM 2309 C C . LEU B 1 139 ? -11.281 -11.734 -0.95 1 94.06 139 LEU B C 1
ATOM 2311 O O . LEU B 1 139 ? -10.797 -12.43 -0.055 1 94.06 139 LEU B O 1
ATOM 2315 N N . ARG B 1 140 ? -12.078 -10.766 -0.727 1 95.06 140 ARG B N 1
ATOM 2316 C CA . ARG B 1 140 ? -12.641 -10.391 0.564 1 95.06 140 ARG B CA 1
ATOM 2317 C C . ARG B 1 140 ? -14 -9.719 0.392 1 95.06 140 ARG B C 1
ATOM 2319 O O . ARG B 1 140 ? -14.133 -8.766 -0.374 1 95.06 140 ARG B O 1
ATOM 2326 N N . PRO B 1 141 ? -14.961 -10.273 1.065 1 96.44 141 PRO B N 1
ATOM 2327 C CA . PRO B 1 141 ? -16.281 -9.641 0.943 1 96.44 141 PRO B CA 1
ATOM 2328 C C . PRO B 1 141 ? -16.328 -8.258 1.584 1 96.44 141 PRO B C 1
ATOM 2330 O O . PRO B 1 141 ? -15.602 -7.984 2.541 1 96.44 141 PRO B O 1
ATOM 2333 N N . ALA B 1 142 ? -17.219 -7.445 0.974 1 97.25 142 ALA B N 1
ATOM 2334 C CA . ALA B 1 142 ? -17.469 -6.164 1.627 1 97.25 142 ALA B CA 1
ATOM 2335 C C . ALA B 1 142 ? -18.234 -6.352 2.93 1 97.25 142 ALA B C 1
ATOM 2337 O O . ALA B 1 142 ? -19.188 -7.145 2.99 1 97.25 142 ALA B O 1
ATOM 2338 N N . GLN B 1 143 ? -17.75 -5.789 3.936 1 97.12 143 GLN B N 1
ATOM 2339 C CA . GLN B 1 143 ? -18.5 -5.762 5.191 1 97.12 143 GLN B CA 1
ATOM 2340 C C . GLN B 1 143 ? -19.484 -4.594 5.227 1 97.12 143 GLN B C 1
ATOM 2342 O O . GLN B 1 143 ? -19.062 -3.432 5.195 1 97.12 143 GLN B O 1
ATOM 2347 N N . VAL B 1 144 ? -20.75 -4.945 5.336 1 97.81 144 VAL B N 1
ATOM 2348 C CA . VAL B 1 144 ? -21.734 -3.908 5.066 1 97.81 144 VAL B CA 1
ATOM 2349 C C . VAL B 1 144 ? -22.828 -3.945 6.133 1 97.81 144 VAL B C 1
ATOM 2351 O O . VAL B 1 144 ? -22.969 -4.934 6.859 1 97.81 144 VAL B O 1
ATOM 2354 N N . GLY B 1 145 ? -23.438 -2.77 6.305 1 96.81 145 GLY B N 1
ATOM 2355 C CA . GLY B 1 145 ? -24.719 -2.686 6.996 1 96.81 145 GLY B CA 1
ATOM 2356 C C . GLY B 1 145 ? -25.906 -2.727 6.059 1 96.81 145 GLY B C 1
ATOM 2357 O O . GLY B 1 145 ? -25.938 -2.02 5.051 1 96.81 145 GLY B O 1
ATOM 2358 N N . VAL B 1 146 ? -26.906 -3.529 6.504 1 97.19 146 VAL B N 1
ATOM 2359 C CA . VAL B 1 146 ? -28.047 -3.752 5.613 1 97.19 146 VAL B CA 1
ATOM 2360 C C . VAL B 1 146 ? -29.312 -3.207 6.25 1 97.19 146 VAL B C 1
ATOM 2362 O O . VAL B 1 146 ? -29.516 -3.32 7.461 1 97.19 146 VAL B O 1
ATOM 2365 N N . VAL B 1 147 ? -30.141 -2.586 5.391 1 96.38 147 VAL B N 1
ATOM 2366 C CA . VAL B 1 147 ? -31.406 -2.062 5.863 1 96.38 147 VAL B CA 1
ATOM 2367 C C . VAL B 1 147 ? -32.312 -3.217 6.281 1 96.38 147 VAL B C 1
ATOM 2369 O O . VAL B 1 147 ? -32.531 -4.156 5.512 1 96.38 147 VAL B O 1
ATOM 2372 N N . ALA B 1 148 ? -32.781 -3.1 7.48 1 93 148 ALA B N 1
ATOM 2373 C CA . ALA B 1 148 ? -33.656 -4.148 8.023 1 93 148 ALA B CA 1
ATOM 2374 C C . ALA B 1 148 ? -35.062 -4.059 7.434 1 93 148 ALA B C 1
ATOM 2376 O O . ALA B 1 148 ? -35.531 -2.967 7.129 1 93 148 ALA B O 1
ATOM 2377 N N . SER B 1 149 ? -35.562 -5.297 7.211 1 81.44 149 SER B N 1
ATOM 2378 C CA . SER B 1 149 ? -36.969 -5.324 6.828 1 81.44 149 SER B CA 1
ATOM 2379 C C . SER B 1 149 ? -37.875 -4.895 7.984 1 81.44 149 SER B C 1
ATOM 2381 O O . SER B 1 149 ? -37.562 -5.195 9.148 1 81.44 149 SER B O 1
ATOM 2383 N N . PRO B 1 150 ? -38.75 -3.869 7.801 1 70.5 150 PRO B N 1
ATOM 2384 C CA . PRO B 1 150 ? -39.719 -3.57 8.867 1 70.5 150 PRO B CA 1
ATOM 2385 C C . PRO B 1 150 ? -40.344 -4.828 9.469 1 70.5 150 PRO B C 1
ATOM 2387 O O . PRO B 1 150 ? -40.5 -5.832 8.773 1 70.5 150 PRO B O 1
ATOM 2390 N N . GLN B 1 151 ? -40 -5.09 10.82 1 56.88 151 GLN B N 1
ATOM 2391 C CA . GLN B 1 151 ? -40.719 -6.168 11.469 1 56.88 151 GLN B CA 1
ATOM 2392 C C . GLN B 1 151 ? -42.219 -6.043 11.219 1 56.88 151 GLN B C 1
ATOM 2394 O O . GLN B 1 151 ? -42.719 -4.934 11.047 1 56.88 151 GLN B O 1
#

pLDDT: mean 91.06, std 8.22, range [44.84, 97.81]

Organism: NCBI:txid747725

Sequence (302 aa):
YLLSLADQENLRQRSTREVANARDFAIQKFAKDLLDSVDILGMALESVPESFRNKDACDQHEKSDITEQLINLYTGVSMTEAELQKTLKRYDIQVDNPIDQVFDPNKHEAVFQAPVPDKEPGTIFVVQKKGYSLKNRVLRPAQVGVVASPQYLLSLADQENLRQRSTREVANARDFAIQKFAKDLLDSVDILGMALESVPESFRNKDACDQHEKSDITEQLINLYTGVSMTEAELQKTLKRYDIQVDNPIDQVFDPNKHEAVFQAPVPDKEPGTIFVVQKKGYSLKNRVLRPAQVGVVASPQ

Foldseek 3Di:
DDQDPVSVVVVVVVVVVVVVVVVVVVCVVLVVLLVVLVVLLVVLVPVQDPLLPDDVSVVVDDPVVNVVNVVSSVVSVVVSVVSNQVSCVVQQKDKADQALHADDPQAADEPEEEADPPHDFRGFHAFPAIWIAHNPGTPGHTYTYTYHDDD/DDQPPVSVVVVVVVVVVVVVVVVVVVCVVLVVLLVVLVVLLVVLVPVQDPLLPDDVSVVVDDPVVNVVNVVSSVVSVVVSVVSNQVSCVVQQKDKADQALHADDPQAADEPEEEADPPHDFRGFHAFPAIWIARNPGTPGHTYTYTYHDDD

Secondary structure (DSSP, 8-state):
-B--HHHHHHHHHHHHHHHHHHHHHHHHHHHHHHHHHHHHHHHHHHTS-GGGSSHHHHTTS-HHHHHHHHHHHHHHHHHHHHHHHHHHHHTTEEEE--TTSBP-TTTEEEEEEE--TTS-TTBEEEEEE-EEEETTEEEEPEEEEEEPP--/-B--HHHHHHHHHHHHHHHHHHHHHHHHHHHHHHHHHHHHHHHHHHTS-GGGSSHHHHTTS-HHHHHHHHHHHHHHHHHHHHHHHHHHHHTTEEEE--TTSBP-TTTEEEEEEE--TTS-TTBEEEEEE-EEEETTEEEEPEEEEEEPP--

Solvent-accessible surface area (backbone atoms only — not comparable to full-atom values): 15925 Å² total; per-residue (Å²): 104,41,55,46,73,68,50,47,52,50,51,52,52,51,49,54,48,49,26,52,50,34,22,52,51,40,41,48,55,54,51,52,63,47,45,58,30,53,49,41,41,50,50,28,59,65,66,52,53,77,58,59,65,41,71,78,51,35,68,78,50,55,58,68,58,52,49,48,49,34,37,51,37,51,50,30,47,50,51,20,53,52,46,43,52,51,50,38,45,74,71,41,33,42,82,40,77,64,65,71,31,72,68,42,80,85,53,35,38,77,75,46,70,44,80,46,88,98,53,62,56,47,18,17,78,39,71,82,38,72,12,34,25,47,72,93,37,74,65,39,55,16,31,24,30,30,24,34,64,83,128,104,43,55,46,73,67,50,47,52,49,50,51,52,51,50,53,48,49,26,51,51,32,23,52,49,40,42,48,55,53,49,52,62,47,45,57,31,53,50,42,40,51,51,30,60,64,67,52,53,76,56,59,64,40,71,80,50,35,68,77,50,55,58,70,58,52,49,49,50,36,38,52,37,51,51,30,46,49,51,20,52,52,47,43,51,51,51,38,44,74,71,41,33,42,81,40,77,63,65,72,30,72,69,42,81,86,52,36,37,77,76,47,72,45,80,46,88,97,54,62,58,48,19,17,77,39,69,79,39,70,12,34,26,46,73,94,37,75,65,39,54,15,31,25,28,31,23,36,63,82,128